Protein AF-A0A011QY00-F1 (afdb_monomer)

Sequence (320 aa):
MIDPLADVAQASLNLGGNLWGQYLELRRDPAGLLDYASVARAVAEDIGRLALMPDDTPTRFKGKAGTVKRVAWSEPLPLAEIKAVGRALACSVNDLLLASVAGAMRSYLVNQGDAVEGVEIRAMVPVNLRQPGDREELGNRFGLVALELPLASDNPLARLHATRARMAALKSSYQAMLTFALLGAAGMAPRFVEDQILKLLTSKTTAVMTNVPGSPQARFLAGCRIEQQLAWVPQAGDIGIGVSILSYHGSVQFGLISDRNMVDDPQLIADQFGREFEKLLWLALLETPDRLAPDRLADPLLVAHDVLTLSSMNRGHESA

pLDDT: mean 77.19, std 20.31, range [30.09, 97.94]

Nearest PDB structures (foldseek):
  6chj-assembly1_A  TM=7.598E-01  e=1.193E-12  Marinobacter nauticus VT8
  6chj-assembly1_B  TM=7.464E-01  e=7.675E-13  Marinobacter nauticus VT8
  7nxg-assembly1_A-2  TM=7.943E-01  e=2.190E-12  Acinetobacter baylyi ADP1
  7jtj-assembly1_A  TM=5.762E-01  e=1.606E-07  Yersinia pestis
  7jua-assembly1_A  TM=5.788E-01  e=1.519E-07  Yersinia pestis

Mean predicted aligned error: 12.21 Å

Secondary structure (DSSP, 8-state):
---HHHHHHHHHHHHHHHHHHHHHHTTT-HHHHHHHHHHHHHHHHHHHHHHHSPPPP--TT-S---S-EEEEEPPPEEHHHHHHHHHHTT--HHHHHHHHHHHHHHHHHHHTT---TT-EEEEEEEEE---TT-TT--S--EEEEEEEEE-S--SHHHHHHHHHHHHHHHHTSTHHHHHHHHHHHHTTS-HHHHHHHHHHHHHT-SEEEEEEE--SS--EETTEEP----------TT--EEEEEEEETTEEEEEEEEETTT-S-THHHHHHHHHHHHHHHHHHHHS-TTTS-HHHHT-HHHHHHHHHHHHHHHHTSS--

Foldseek 3Di:
DPPPVVVVVVVVVVVVVVVVVVVVVVVVDPVVVVVVVVLVVLLVVLLVVLLPDDAFDDDLLFDAFDPDKDKDKADWAFLVLLVVLCVLLVHDSVLLLLLLLLLLVLVVCVVVPHDQAVGWAWEWEKDAPDDVPCPPDDDDRIFIDIATQNSNDNQSLLSSLNSRVSVVVRVPDCRRVSRSSNVVVLVVDDPVVVVVSLVSVLRRHQEYEYEEEDDLDFDDDPNHTDPDDDDFDDDGGRNFWYWYWYDDNRTIMIMIMGGCSRPVDCNSSNHSSVVSSVSSSVCSVPDDSVCSPPVQSNDSVSVVVVVVVVVVVVVVVVPD

Structure (mmCIF, N/CA/C/O backbone):
data_AF-A0A011QY00-F1
#
_entry.id   AF-A0A011QY00-F1
#
loop_
_atom_site.group_PDB
_atom_site.id
_atom_site.type_symbol
_atom_site.label_atom_id
_atom_site.label_alt_id
_atom_site.label_comp_id
_atom_site.label_asym_id
_atom_site.label_entity_id
_atom_site.label_seq_id
_atom_site.pdbx_PDB_ins_code
_atom_site.Cartn_x
_atom_site.Cartn_y
_atom_site.Cartn_z
_atom_site.occupancy
_atom_site.B_iso_or_equiv
_atom_site.auth_seq_id
_atom_site.auth_comp_id
_atom_site.auth_asym_id
_atom_site.auth_atom_id
_atom_site.pdbx_PDB_model_num
ATOM 1 N N . MET A 1 1 ? -0.325 -46.418 13.338 1.00 39.38 1 MET A N 1
ATOM 2 C CA . MET A 1 1 ? -0.888 -45.235 12.650 1.00 39.38 1 MET A CA 1
ATOM 3 C C . MET A 1 1 ? -1.490 -44.304 13.705 1.00 39.38 1 MET A C 1
ATOM 5 O O . MET A 1 1 ? -2.697 -44.132 13.753 1.00 39.38 1 MET A O 1
ATOM 9 N N . ILE A 1 2 ? -0.652 -43.784 14.609 1.00 43.69 2 ILE A N 1
ATOM 10 C CA . ILE A 1 2 ? -1.010 -42.798 15.643 1.00 43.69 2 ILE A CA 1
ATOM 11 C C . ILE A 1 2 ? 0.275 -41.999 15.916 1.00 43.69 2 ILE A C 1
ATOM 13 O O . ILE A 1 2 ? 0.936 -42.276 16.897 1.00 43.69 2 ILE A O 1
ATOM 17 N N . ASP A 1 3 ? 0.694 -41.096 15.026 1.00 49.16 3 ASP A N 1
ATOM 18 C CA . ASP A 1 3 ? 1.958 -40.349 15.229 1.00 49.16 3 ASP A CA 1
ATOM 19 C C . ASP A 1 3 ? 1.989 -38.856 14.827 1.00 49.16 3 ASP A C 1
ATOM 21 O O . ASP A 1 3 ? 2.905 -38.177 15.264 1.00 49.16 3 ASP A O 1
ATOM 25 N N . PRO A 1 4 ? 1.001 -38.232 14.147 1.00 41.66 4 PRO A N 1
ATOM 26 C CA . PRO A 1 4 ? 1.038 -36.768 13.969 1.00 41.66 4 PRO A CA 1
ATOM 27 C C . PRO A 1 4 ? 0.633 -35.987 15.233 1.00 41.66 4 PRO A C 1
ATOM 29 O O . PRO A 1 4 ? 1.080 -34.869 15.465 1.00 41.66 4 PRO A O 1
ATOM 32 N N . LEU A 1 5 ? -0.251 -36.565 16.055 1.00 36.56 5 LEU A N 1
ATOM 33 C CA . LEU A 1 5 ? -0.782 -35.930 17.270 1.00 36.56 5 LEU A CA 1
ATOM 34 C C . LEU A 1 5 ? 0.201 -35.998 18.447 1.00 36.56 5 LEU A C 1
ATOM 36 O O . LEU A 1 5 ? 0.199 -35.101 19.290 1.00 36.56 5 LEU A O 1
ATOM 40 N N . ALA A 1 6 ? 1.049 -37.029 18.482 1.00 35.38 6 ALA A N 1
ATOM 41 C CA . ALA A 1 6 ? 2.103 -37.173 19.479 1.00 35.38 6 ALA A CA 1
ATOM 42 C C . ALA A 1 6 ? 3.193 -36.108 19.277 1.00 35.38 6 ALA A C 1
ATOM 44 O O . ALA A 1 6 ? 3.549 -35.426 20.236 1.00 35.38 6 ALA A O 1
ATOM 45 N N . ASP A 1 7 ? 3.605 -35.862 18.029 1.00 37.19 7 ASP A N 1
ATOM 46 C CA . ASP A 1 7 ? 4.595 -34.834 17.683 1.00 37.19 7 ASP A CA 1
ATOM 47 C C . ASP A 1 7 ? 4.111 -33.411 18.001 1.00 37.19 7 ASP A C 1
ATOM 49 O O . ASP A 1 7 ? 4.867 -32.589 18.520 1.00 37.19 7 ASP A O 1
ATOM 53 N N . VAL A 1 8 ? 2.828 -33.113 17.765 1.00 38.47 8 VAL A N 1
ATOM 54 C CA . VAL A 1 8 ? 2.236 -31.806 18.107 1.00 38.47 8 VAL A CA 1
ATOM 55 C C . VAL A 1 8 ? 2.123 -31.624 19.623 1.00 38.47 8 VAL A C 1
ATOM 57 O O . VAL A 1 8 ? 2.409 -30.539 20.137 1.00 38.47 8 VAL A O 1
ATOM 60 N N . ALA A 1 9 ? 1.762 -32.673 20.366 1.00 34.66 9 ALA A N 1
ATOM 61 C CA . ALA A 1 9 ? 1.729 -32.631 21.827 1.00 34.66 9 ALA A CA 1
ATOM 62 C C . ALA A 1 9 ? 3.138 -32.461 22.420 1.00 34.66 9 ALA A C 1
ATOM 64 O O . ALA A 1 9 ? 3.329 -31.682 23.354 1.00 34.66 9 ALA A O 1
ATOM 65 N N . GLN A 1 10 ? 4.138 -33.119 21.835 1.00 35.84 10 GLN A N 1
ATOM 66 C CA . GLN A 1 10 ? 5.531 -33.039 22.264 1.00 35.84 10 GLN A CA 1
ATOM 67 C C . GLN A 1 10 ? 6.157 -31.680 21.912 1.00 35.84 10 GLN A C 1
ATOM 69 O O . GLN A 1 10 ? 6.851 -31.094 22.740 1.00 35.84 10 GLN A O 1
ATOM 74 N N . ALA A 1 11 ? 5.823 -31.102 20.754 1.00 36.06 11 ALA A N 1
ATOM 75 C CA . ALA A 1 11 ? 6.192 -29.732 20.396 1.00 36.06 11 ALA A CA 1
ATOM 76 C C . ALA A 1 11 ? 5.551 -28.694 21.336 1.00 36.06 11 ALA A C 1
ATOM 78 O O . ALA A 1 11 ? 6.213 -27.742 21.745 1.00 36.06 11 ALA A O 1
ATOM 79 N N . SER A 1 12 ? 4.295 -28.911 21.737 1.00 30.09 12 SER A N 1
ATOM 80 C CA . SER A 1 12 ? 3.572 -28.044 22.680 1.00 30.09 12 SER A CA 1
ATOM 81 C C . SER A 1 12 ? 4.149 -28.123 24.100 1.00 30.09 12 SER A C 1
ATOM 83 O O . SER A 1 12 ? 4.275 -27.102 24.775 1.00 30.09 12 SER A O 1
ATOM 85 N N . LEU A 1 13 ? 4.562 -29.317 24.539 1.00 34.47 13 LEU A N 1
ATOM 86 C CA . LEU A 1 13 ? 5.243 -29.533 25.820 1.00 34.47 13 LEU A CA 1
ATOM 87 C C . LEU A 1 13 ? 6.663 -28.948 25.827 1.00 34.47 13 LEU A C 1
ATOM 89 O O . LEU A 1 13 ? 7.074 -28.380 26.834 1.00 34.47 13 LEU A O 1
ATOM 93 N N . ASN A 1 14 ? 7.382 -29.008 24.704 1.00 35.66 14 ASN A N 1
ATOM 94 C CA . ASN A 1 14 ? 8.707 -28.398 24.564 1.00 35.66 14 ASN A CA 1
ATOM 95 C C . ASN A 1 14 ? 8.637 -26.859 24.494 1.00 35.66 14 ASN A C 1
ATOM 97 O O . ASN A 1 14 ? 9.485 -26.184 25.073 1.00 35.66 14 ASN A O 1
ATOM 101 N N . LEU A 1 15 ? 7.601 -26.292 23.863 1.00 33.06 15 LEU A N 1
ATOM 102 C CA . LEU A 1 15 ? 7.307 -24.851 23.895 1.00 33.06 15 LEU A CA 1
ATOM 103 C C . LEU A 1 15 ? 6.931 -24.382 25.309 1.00 33.06 15 LEU A C 1
ATOM 105 O O . LEU A 1 15 ? 7.489 -23.401 25.795 1.00 33.06 15 LEU A O 1
ATOM 109 N N . GLY A 1 16 ? 6.047 -25.111 26.000 1.00 32.47 16 GLY A N 1
ATOM 110 C CA . GLY A 1 16 ? 5.674 -24.819 27.388 1.00 32.47 16 GLY A CA 1
ATOM 111 C C . GLY A 1 16 ? 6.838 -24.977 28.375 1.00 32.47 16 GLY A C 1
ATOM 112 O O . GLY A 1 16 ? 6.988 -24.165 29.285 1.00 32.47 16 GLY A O 1
ATOM 113 N N . GLY A 1 17 ? 7.702 -25.975 28.162 1.00 34.38 17 GLY A N 1
ATOM 114 C CA . GLY A 1 17 ? 8.904 -26.226 28.960 1.00 34.38 17 GLY A CA 1
ATOM 115 C C . GLY A 1 17 ? 9.989 -25.162 28.781 1.00 34.38 17 GLY A C 1
ATOM 116 O O . GLY A 1 17 ? 10.573 -24.729 29.771 1.00 34.38 17 GLY A O 1
ATOM 117 N N . ASN A 1 18 ? 10.205 -24.672 27.554 1.00 44.97 18 ASN A N 1
ATOM 118 C CA . ASN A 1 18 ? 11.143 -23.574 27.285 1.00 44.97 18 ASN A CA 1
ATOM 119 C C . ASN A 1 18 ? 10.653 -22.231 27.845 1.00 44.97 18 ASN A C 1
ATOM 121 O O . ASN A 1 18 ? 11.455 -21.466 28.374 1.00 44.97 18 ASN A O 1
ATOM 125 N N . LEU A 1 19 ? 9.344 -21.966 27.807 1.00 38.00 19 LEU A N 1
ATOM 126 C CA . LEU A 1 19 ? 8.755 -20.767 28.417 1.00 38.00 19 LEU A CA 1
ATOM 127 C C . LEU A 1 19 ? 8.833 -20.804 29.954 1.00 38.00 19 LEU A C 1
ATOM 129 O O . LEU A 1 19 ? 9.115 -19.788 30.589 1.00 38.00 19 LEU A O 1
ATOM 133 N N . TRP A 1 20 ? 8.649 -21.979 30.566 1.00 38.97 20 TRP A N 1
ATOM 134 C CA . TRP A 1 20 ? 8.813 -22.163 32.014 1.00 38.97 20 TRP A CA 1
ATOM 135 C C . TRP A 1 20 ? 10.289 -22.111 32.450 1.00 38.97 20 TRP A C 1
ATOM 137 O O . TRP A 1 20 ? 10.603 -21.593 33.522 1.00 38.97 20 TRP A O 1
ATOM 147 N N . GLY A 1 21 ? 11.202 -22.598 31.602 1.00 42.03 21 GLY A N 1
ATOM 148 C CA . GLY A 1 21 ? 12.652 -22.479 31.773 1.00 42.03 21 GLY A CA 1
ATOM 149 C C . GLY A 1 21 ? 13.125 -21.026 31.749 1.00 42.03 21 GLY A C 1
ATOM 150 O O . GLY A 1 21 ? 13.807 -20.604 32.679 1.00 42.03 21 GLY A O 1
ATOM 151 N N . GLN A 1 22 ? 12.654 -20.232 30.781 1.00 46.25 22 GLN A N 1
ATOM 152 C CA . GLN A 1 22 ? 12.920 -18.789 30.706 1.00 46.25 22 GLN A CA 1
ATOM 153 C C . GLN A 1 22 ? 12.343 -18.024 31.911 1.00 46.25 22 GLN A C 1
ATOM 155 O O . GLN A 1 22 ? 12.986 -17.116 32.434 1.00 46.25 22 GLN A O 1
ATOM 160 N N . TYR A 1 23 ? 11.172 -18.428 32.421 1.00 42.44 23 TYR A N 1
ATOM 161 C CA . TYR A 1 23 ? 10.577 -17.867 33.643 1.00 42.44 23 TYR A CA 1
ATOM 162 C C . TYR A 1 23 ? 11.371 -18.206 34.924 1.00 42.44 23 TYR A C 1
ATOM 164 O O . TYR A 1 23 ? 11.452 -17.392 35.846 1.00 42.44 23 TYR A O 1
ATOM 172 N N . LEU A 1 24 ? 11.982 -19.394 35.001 1.00 47.31 24 LEU A N 1
ATOM 173 C CA . LEU A 1 24 ? 12.817 -19.811 36.136 1.00 47.31 24 LEU A CA 1
ATOM 174 C C . LEU A 1 24 ? 14.246 -19.246 36.073 1.00 47.31 24 LEU A C 1
ATOM 176 O O . LEU A 1 24 ? 14.814 -18.939 37.125 1.00 47.31 24 LEU A O 1
ATOM 180 N N . GLU A 1 25 ? 14.809 -19.061 34.877 1.00 44.81 25 GLU A N 1
ATOM 181 C CA . GLU A 1 25 ? 16.074 -18.342 34.654 1.00 44.81 25 GLU A CA 1
ATOM 182 C C . GLU A 1 25 ? 15.953 -16.855 35.018 1.00 44.81 25 GLU A C 1
ATOM 184 O O . GLU A 1 25 ? 16.851 -16.315 35.665 1.00 44.81 25 GLU A O 1
ATOM 189 N N . LEU A 1 26 ? 14.788 -16.238 34.768 1.00 46.28 26 LEU A N 1
ATOM 190 C CA . LEU A 1 26 ? 14.430 -14.884 35.225 1.00 46.28 26 LEU A CA 1
ATOM 191 C C . LEU A 1 26 ? 14.604 -14.674 36.738 1.00 46.28 26 LEU A C 1
ATOM 193 O O . LEU A 1 26 ? 14.815 -13.557 37.203 1.00 46.28 26 LEU A O 1
ATOM 197 N N . ARG A 1 27 ? 14.476 -15.744 37.529 1.00 46.59 27 ARG A N 1
ATOM 198 C CA . ARG A 1 27 ? 14.561 -15.692 38.994 1.00 46.59 27 ARG A CA 1
ATOM 199 C C . ARG A 1 27 ? 15.991 -15.836 39.520 1.00 46.59 27 ARG A C 1
ATOM 201 O O . ARG A 1 27 ? 16.202 -15.672 40.721 1.00 46.59 27 ARG A O 1
ATOM 208 N N . ARG A 1 28 ? 16.950 -16.188 38.657 1.00 52.25 28 ARG A N 1
ATOM 209 C CA . ARG A 1 28 ? 18.342 -16.496 39.024 1.00 52.25 28 ARG A CA 1
ATOM 210 C C . ARG A 1 28 ? 19.357 -15.452 38.560 1.00 52.25 28 ARG A C 1
ATOM 212 O O . ARG A 1 28 ? 20.470 -15.485 39.078 1.00 52.25 28 ARG A O 1
ATOM 219 N N . ASP A 1 29 ? 18.982 -14.523 37.678 1.00 51.12 29 ASP A N 1
ATOM 220 C CA . ASP A 1 29 ? 19.884 -13.480 37.177 1.00 51.12 29 ASP A CA 1
ATOM 221 C C . ASP A 1 29 ? 19.380 -12.043 37.468 1.00 51.12 29 ASP A C 1
ATOM 223 O O . ASP A 1 29 ? 18.483 -11.537 36.789 1.00 51.12 29 ASP A O 1
ATOM 227 N N . PRO A 1 30 ? 19.952 -11.348 38.470 1.00 48.53 30 PRO A N 1
ATOM 228 C CA . PRO A 1 30 ? 19.637 -9.952 38.760 1.00 48.53 30 PRO A CA 1
ATOM 229 C C . PRO A 1 30 ? 20.107 -8.961 37.680 1.00 48.53 30 PRO A C 1
ATOM 231 O O . PRO A 1 30 ? 19.605 -7.837 37.662 1.00 48.53 30 PRO A O 1
ATOM 234 N N . ALA A 1 31 ? 21.027 -9.338 36.780 1.00 51.75 31 ALA A N 1
ATOM 235 C CA . ALA A 1 31 ? 21.439 -8.479 35.665 1.00 51.75 31 ALA A CA 1
ATOM 236 C C . ALA A 1 31 ? 20.345 -8.393 34.586 1.00 51.75 31 ALA A C 1
ATOM 238 O O . ALA A 1 31 ? 20.084 -7.310 34.063 1.00 51.75 31 ALA A O 1
ATOM 239 N N . GLY A 1 32 ? 19.609 -9.487 34.353 1.00 48.50 32 GLY A N 1
ATOM 240 C CA . GLY A 1 32 ? 18.460 -9.507 33.444 1.00 48.50 32 GLY A CA 1
ATOM 241 C C . GLY A 1 32 ? 17.314 -8.586 33.881 1.00 48.50 32 GLY A C 1
ATOM 242 O O . GLY A 1 32 ? 16.629 -8.015 33.041 1.00 48.50 32 GLY A O 1
ATOM 243 N N . LEU A 1 33 ? 17.121 -8.360 35.186 1.00 45.22 33 LEU A N 1
ATOM 244 C CA . LEU A 1 33 ? 16.071 -7.477 35.728 1.00 45.22 33 LEU A CA 1
ATOM 245 C C . LEU A 1 33 ? 16.213 -6.005 35.293 1.00 45.22 33 LEU A C 1
ATOM 247 O O . LEU A 1 33 ? 15.199 -5.329 35.103 1.00 45.22 33 LEU A O 1
ATOM 251 N N . LEU A 1 34 ? 17.441 -5.508 35.115 1.00 50.25 34 LEU A N 1
ATOM 252 C CA . LEU A 1 34 ? 17.698 -4.152 34.609 1.00 50.25 34 LEU A CA 1
ATOM 253 C C . LEU A 1 34 ? 17.424 -4.048 33.100 1.00 50.25 34 LEU A C 1
ATOM 255 O O . LEU A 1 34 ? 16.863 -3.046 32.645 1.00 50.25 34 LEU A O 1
ATOM 259 N N . ASP A 1 35 ? 17.718 -5.109 32.348 1.00 53.34 35 ASP A N 1
ATOM 260 C CA . ASP A 1 35 ? 17.343 -5.223 30.936 1.00 53.34 35 ASP A CA 1
ATOM 261 C C . ASP A 1 35 ? 15.817 -5.316 30.773 1.00 53.34 35 ASP A C 1
ATOM 263 O O . ASP A 1 35 ? 15.244 -4.635 29.926 1.00 53.34 35 ASP A O 1
ATOM 267 N N . TYR A 1 36 ? 15.112 -6.027 31.658 1.00 54.12 36 TYR A N 1
ATOM 268 C CA . TYR A 1 36 ? 13.645 -6.050 31.661 1.00 54.12 36 TYR A CA 1
ATOM 269 C C . TYR A 1 36 ? 13.029 -4.690 31.981 1.00 54.12 36 TYR A C 1
ATOM 271 O O . TYR A 1 36 ? 12.047 -4.305 31.349 1.00 54.12 36 TYR A O 1
ATOM 279 N N . ALA A 1 37 ? 13.583 -3.944 32.939 1.00 59.03 37 ALA A N 1
ATOM 280 C CA . ALA A 1 37 ? 13.080 -2.617 33.282 1.00 59.03 37 ALA A CA 1
ATOM 281 C C . ALA A 1 37 ? 13.249 -1.619 32.123 1.00 59.03 37 ALA A C 1
ATOM 283 O O . ALA A 1 37 ? 12.349 -0.815 31.865 1.00 59.03 37 ALA A O 1
ATOM 284 N N . SER A 1 38 ? 14.371 -1.684 31.401 1.00 56.56 38 SER A N 1
ATOM 285 C CA . SER A 1 38 ? 14.610 -0.828 30.234 1.00 56.56 38 SER A CA 1
ATOM 286 C C . SER A 1 38 ? 13.717 -1.207 29.045 1.00 56.56 38 SER A C 1
ATOM 288 O O . SER A 1 38 ? 13.118 -0.319 28.435 1.00 56.56 38 SER A O 1
ATOM 290 N N . VAL A 1 39 ? 13.522 -2.505 28.784 1.00 54.62 39 VAL A N 1
ATOM 291 C CA . VAL A 1 39 ? 12.592 -3.009 27.758 1.00 54.62 39 VAL A CA 1
ATOM 292 C C . VAL A 1 39 ? 11.144 -2.650 28.096 1.00 54.62 39 VAL A C 1
ATOM 294 O O . VAL A 1 39 ? 10.426 -2.133 27.244 1.00 54.62 39 VAL A O 1
ATOM 297 N N . ALA A 1 40 ? 10.709 -2.855 29.342 1.00 58.22 40 ALA A N 1
ATOM 298 C CA . ALA A 1 40 ? 9.357 -2.516 29.784 1.00 58.22 40 ALA A CA 1
ATOM 299 C C . ALA A 1 40 ? 9.080 -1.011 29.680 1.00 58.22 40 ALA A C 1
ATOM 301 O O . ALA A 1 40 ? 7.987 -0.609 29.282 1.00 58.22 40 ALA A O 1
ATOM 302 N N . ARG A 1 41 ? 10.075 -0.172 29.992 1.00 65.38 41 ARG A N 1
ATOM 303 C CA . ARG A 1 41 ? 9.981 1.278 29.810 1.00 65.38 41 ARG A CA 1
ATOM 304 C C . ARG A 1 41 ? 9.864 1.658 28.336 1.00 65.38 41 ARG A C 1
ATOM 306 O O . ARG A 1 41 ? 9.000 2.465 28.014 1.00 65.38 41 ARG A O 1
ATOM 313 N N . ALA A 1 42 ? 10.684 1.078 27.459 1.00 59.62 42 ALA A N 1
ATOM 314 C CA . ALA A 1 42 ? 10.609 1.332 26.020 1.00 59.62 42 ALA A CA 1
ATOM 315 C C . ALA A 1 42 ? 9.228 0.947 25.456 1.00 59.62 42 ALA A C 1
ATOM 317 O O . ALA A 1 42 ? 8.566 1.770 24.832 1.00 59.62 42 ALA A O 1
ATOM 318 N N . VAL A 1 43 ? 8.733 -0.247 25.799 1.00 60.66 43 VAL A N 1
ATOM 319 C CA . VAL A 1 43 ? 7.383 -0.724 25.448 1.00 60.66 43 VAL A CA 1
ATOM 320 C C . VAL A 1 43 ? 6.296 0.232 25.957 1.00 60.66 43 VAL A C 1
ATOM 322 O O . VAL A 1 43 ? 5.374 0.572 25.219 1.00 60.66 43 VAL A O 1
ATOM 325 N N . ALA A 1 44 ? 6.388 0.701 27.204 1.00 65.81 44 ALA A N 1
ATOM 326 C CA . ALA A 1 44 ? 5.414 1.636 27.767 1.00 65.81 44 ALA A CA 1
ATOM 327 C C . ALA A 1 44 ? 5.454 3.017 27.086 1.00 65.81 44 ALA A C 1
ATOM 329 O O . ALA A 1 44 ? 4.400 3.597 26.817 1.00 65.81 44 ALA A O 1
ATOM 330 N N . GLU A 1 45 ? 6.647 3.535 26.779 1.00 68.06 45 GLU A N 1
ATOM 331 C CA . GLU A 1 45 ? 6.820 4.779 26.021 1.00 68.06 45 GLU A CA 1
ATOM 332 C C . GLU A 1 45 ? 6.225 4.654 24.609 1.00 68.06 45 GLU A C 1
ATOM 334 O O . GLU A 1 45 ? 5.568 5.583 24.136 1.00 68.06 45 GLU A O 1
ATOM 339 N N . ASP A 1 46 ? 6.364 3.495 23.966 1.00 65.75 46 ASP A N 1
ATOM 340 C CA . ASP A 1 46 ? 5.823 3.240 22.630 1.00 65.75 46 ASP A CA 1
ATOM 341 C C . ASP A 1 46 ? 4.302 3.105 22.614 1.00 65.75 46 ASP A C 1
ATOM 343 O O . ASP A 1 46 ? 3.640 3.710 21.766 1.00 65.75 46 ASP A O 1
ATOM 347 N N . ILE A 1 47 ? 3.730 2.383 23.583 1.00 67.31 47 ILE A N 1
ATOM 348 C CA . ILE A 1 47 ? 2.275 2.346 23.788 1.00 67.31 47 ILE A CA 1
ATOM 349 C C . ILE A 1 47 ? 1.757 3.766 24.042 1.00 67.31 47 ILE A C 1
ATOM 351 O O . ILE A 1 47 ? 0.738 4.153 23.473 1.00 67.31 47 ILE A O 1
ATOM 355 N N . GLY A 1 48 ? 2.472 4.568 24.839 1.00 71.69 48 GLY A N 1
ATOM 356 C CA . GLY A 1 48 ? 2.131 5.966 25.097 1.00 71.69 48 GLY A CA 1
ATOM 357 C C . GLY A 1 48 ? 2.141 6.826 23.831 1.00 71.69 48 GLY A C 1
ATOM 358 O O . GLY A 1 48 ? 1.182 7.554 23.573 1.00 71.69 48 GLY A O 1
ATOM 359 N N . ARG A 1 49 ? 3.180 6.710 22.995 1.00 72.06 49 ARG A N 1
ATOM 360 C CA . ARG A 1 49 ? 3.263 7.416 21.704 1.00 72.06 49 ARG A CA 1
ATOM 361 C C . ARG A 1 49 ? 2.140 7.010 20.759 1.00 72.06 49 ARG A C 1
ATOM 363 O O . ARG A 1 49 ? 1.537 7.878 20.136 1.00 72.06 49 ARG A O 1
ATOM 370 N N . LEU A 1 50 ? 1.839 5.717 20.674 1.00 70.75 50 LEU A N 1
ATOM 371 C CA . LEU A 1 50 ? 0.747 5.203 19.851 1.00 70.75 50 LEU A CA 1
ATOM 372 C C . LEU A 1 50 ? -0.623 5.670 20.366 1.00 70.75 50 LEU A C 1
ATOM 374 O O . LEU A 1 50 ? -1.489 6.028 19.573 1.00 70.75 50 LEU A O 1
ATOM 378 N N . ALA A 1 51 ? -0.816 5.714 21.686 1.00 74.94 51 ALA A N 1
ATOM 379 C CA . ALA A 1 51 ? -2.049 6.193 22.304 1.00 74.94 51 ALA A CA 1
ATOM 380 C C . ALA A 1 51 ? -2.305 7.678 22.031 1.00 74.94 51 ALA A C 1
ATOM 382 O O . ALA A 1 51 ? -3.441 8.063 21.756 1.00 74.94 51 ALA A O 1
ATOM 383 N N . LEU A 1 52 ? -1.245 8.488 22.065 1.00 81.44 52 LEU A N 1
ATOM 384 C CA . LEU A 1 52 ? -1.292 9.921 21.776 1.00 81.44 52 LEU A CA 1
ATOM 385 C C . LEU A 1 52 ? -1.312 10.238 20.274 1.00 81.44 52 LEU A C 1
ATOM 387 O O . LEU A 1 52 ? -1.565 11.382 19.899 1.00 81.44 52 LEU A O 1
ATOM 391 N N . MET A 1 53 ? -1.053 9.252 19.411 1.00 79.19 53 MET A N 1
ATOM 392 C CA . MET A 1 53 ? -1.122 9.429 17.965 1.00 79.19 53 MET A CA 1
ATOM 393 C C . MET A 1 53 ? -2.568 9.736 17.552 1.00 79.19 53 MET A C 1
ATOM 395 O O . MET A 1 53 ? -3.480 9.012 17.967 1.00 79.19 53 MET A O 1
ATOM 399 N N . PRO A 1 54 ? -2.817 10.766 16.725 1.00 80.44 54 PRO A N 1
ATOM 400 C CA . PRO A 1 54 ? -4.151 11.003 16.198 1.00 80.44 54 PRO A CA 1
ATOM 401 C C . PRO A 1 54 ? -4.598 9.826 15.323 1.00 80.44 54 PRO A C 1
ATOM 403 O O . PRO A 1 54 ? -3.791 9.185 14.634 1.00 80.44 54 PRO A O 1
ATOM 406 N N . ASP A 1 55 ? -5.896 9.543 15.361 1.00 83.81 55 ASP A N 1
ATOM 407 C CA . ASP A 1 55 ? -6.511 8.616 14.415 1.00 83.81 55 ASP A CA 1
ATOM 408 C C . ASP A 1 55 ? -6.345 9.162 12.992 1.00 83.81 55 ASP A C 1
ATOM 410 O O . ASP A 1 55 ? -6.279 10.375 12.780 1.00 83.81 55 ASP A O 1
ATOM 414 N N . ASP A 1 56 ? -6.247 8.261 12.018 1.00 88.06 56 ASP A N 1
ATOM 415 C CA . ASP A 1 56 ? -6.265 8.647 10.611 1.00 88.06 56 ASP A CA 1
ATOM 416 C C . ASP A 1 56 ? -7.669 9.109 10.183 1.00 88.06 56 ASP A C 1
ATOM 418 O O . ASP A 1 56 ? -8.659 8.905 10.901 1.00 88.06 56 ASP A O 1
ATOM 422 N N . THR A 1 57 ? -7.759 9.789 9.038 1.00 90.19 57 THR A N 1
ATOM 423 C CA . THR A 1 57 ? -9.004 10.429 8.609 1.00 90.19 57 THR A CA 1
ATOM 424 C C . THR A 1 57 ? -10.121 9.388 8.463 1.00 90.19 57 THR A C 1
ATOM 426 O O . THR A 1 57 ? -9.940 8.397 7.747 1.00 90.19 57 THR A O 1
ATOM 429 N N . PRO A 1 58 ? -11.299 9.595 9.083 1.00 90.81 58 PRO A N 1
ATOM 430 C CA . PRO A 1 58 ? -12.449 8.732 8.855 1.00 90.81 58 PRO A CA 1
ATOM 431 C C . PRO A 1 58 ? -12.856 8.775 7.379 1.00 90.81 58 PRO A C 1
ATOM 433 O O . PRO A 1 58 ? -13.269 9.810 6.863 1.00 90.81 58 PRO A O 1
ATOM 436 N N . THR A 1 59 ? -12.737 7.638 6.701 1.00 93.69 59 THR A N 1
ATOM 437 C CA . THR A 1 59 ? -13.183 7.439 5.317 1.00 93.69 59 THR A CA 1
ATOM 438 C C . THR A 1 59 ? -14.060 6.197 5.252 1.00 93.69 59 THR A C 1
ATOM 440 O O . THR A 1 59 ? -14.098 5.412 6.202 1.00 93.69 59 THR A O 1
ATOM 443 N N . ARG A 1 60 ? -14.705 5.946 4.108 1.00 95.06 60 ARG A N 1
ATOM 444 C CA . ARG A 1 60 ? -15.448 4.694 3.877 1.00 95.06 60 ARG A CA 1
ATOM 445 C C . ARG A 1 60 ? -14.616 3.421 4.051 1.00 95.06 60 ARG A C 1
ATOM 447 O O . ARG A 1 60 ? -15.176 2.343 4.185 1.00 95.06 60 ARG A O 1
ATOM 454 N N . PHE A 1 61 ? -13.287 3.524 4.028 1.00 95.38 61 PHE A N 1
ATOM 455 C CA . PHE A 1 61 ? -12.398 2.387 4.245 1.00 95.38 61 PHE A CA 1
ATOM 456 C C . PHE A 1 61 ? -12.323 1.945 5.715 1.00 95.38 61 PHE A C 1
ATOM 458 O O . PHE A 1 61 ? -11.747 0.894 5.997 1.00 95.38 61 PHE A O 1
ATOM 465 N N . LYS A 1 62 ? -12.894 2.727 6.641 1.00 92.19 62 LYS A N 1
ATOM 466 C CA . LYS A 1 62 ? -12.836 2.501 8.084 1.00 92.19 62 LYS A CA 1
ATOM 467 C C . LYS A 1 62 ? -14.241 2.345 8.666 1.00 92.19 62 LYS A C 1
ATOM 469 O O . LYS A 1 62 ? -15.128 3.159 8.429 1.00 92.19 62 LYS A O 1
ATOM 474 N N . GLY A 1 63 ? -14.433 1.311 9.475 1.00 90.56 63 GLY A N 1
ATOM 475 C CA . GLY A 1 63 ? -15.713 0.989 10.100 1.00 90.56 63 GLY A CA 1
ATOM 476 C C . GLY A 1 63 ? -15.643 -0.354 10.819 1.00 90.56 63 GLY A C 1
ATOM 477 O O . GLY A 1 63 ? -14.565 -0.919 10.956 1.00 90.56 63 GLY A O 1
ATOM 478 N N . LYS A 1 64 ? -16.789 -0.892 11.249 1.00 92.69 64 LYS A N 1
ATOM 479 C CA . LYS A 1 64 ? -16.841 -2.232 11.856 1.00 92.69 64 LYS A CA 1
ATOM 480 C C . LYS A 1 64 ? -16.740 -3.326 10.796 1.00 92.69 64 LYS A C 1
ATOM 482 O O . LYS A 1 64 ? -17.607 -3.408 9.918 1.00 92.69 64 LYS A O 1
ATOM 487 N N . ALA A 1 65 ? -15.722 -4.173 10.903 1.00 92.44 65 ALA A N 1
ATOM 488 C CA . ALA A 1 65 ? -15.537 -5.287 9.983 1.00 92.44 65 ALA A CA 1
ATOM 489 C C . ALA A 1 65 ? -16.694 -6.296 10.094 1.00 92.44 65 ALA A C 1
ATOM 491 O O . ALA A 1 65 ? -17.189 -6.603 11.182 1.00 92.44 65 ALA A O 1
ATOM 492 N N . GLY A 1 66 ? -17.144 -6.795 8.945 1.00 93.62 66 GLY A N 1
ATOM 493 C CA . GLY A 1 66 ? -18.125 -7.862 8.836 1.00 93.62 66 GLY A CA 1
ATOM 494 C C . GLY A 1 66 ? -17.481 -9.242 8.694 1.00 93.62 66 GLY A C 1
ATOM 495 O O . GLY A 1 66 ? -16.283 -9.448 8.883 1.00 93.62 66 GLY A O 1
ATOM 496 N N . THR A 1 67 ? -18.307 -10.223 8.331 1.00 93.44 67 THR A N 1
ATOM 497 C CA . THR A 1 67 ? -17.878 -11.612 8.093 1.00 93.44 67 THR A CA 1
ATOM 498 C C . THR A 1 67 ? -17.616 -11.920 6.619 1.00 93.44 67 THR A C 1
ATOM 500 O O . THR A 1 67 ? -17.051 -12.965 6.301 1.00 93.44 67 THR A O 1
ATOM 503 N N . VAL A 1 68 ? -18.019 -11.029 5.707 1.00 96.12 68 VAL A N 1
ATOM 504 C CA . VAL A 1 68 ? -17.885 -11.223 4.260 1.00 96.12 68 VAL A CA 1
ATOM 505 C C . VAL A 1 68 ? -16.719 -10.393 3.741 1.00 96.12 68 VAL A C 1
ATOM 507 O O . VAL A 1 68 ? -16.736 -9.165 3.818 1.00 96.12 68 VAL A O 1
ATOM 510 N N . LYS A 1 69 ? -15.722 -11.076 3.176 1.00 95.88 69 LYS A N 1
ATOM 511 C CA . LYS A 1 69 ? -14.573 -10.455 2.514 1.00 95.88 69 LYS A CA 1
ATOM 512 C C . LYS A 1 69 ? -14.717 -10.535 0.996 1.00 95.88 69 LYS A C 1
ATOM 514 O O . LYS A 1 69 ? -15.276 -11.494 0.460 1.00 95.88 69 LYS A O 1
ATOM 519 N N . ARG A 1 70 ? -14.203 -9.523 0.310 1.00 97.38 70 ARG A N 1
ATOM 520 C CA . ARG A 1 70 ? -14.107 -9.428 -1.147 1.00 97.38 70 ARG A CA 1
ATOM 521 C C . ARG A 1 70 ? -12.643 -9.368 -1.535 1.00 97.38 70 ARG A C 1
ATOM 523 O O . ARG A 1 70 ? -11.852 -8.733 -0.843 1.00 97.38 70 ARG A O 1
ATOM 530 N N . VAL A 1 71 ? -12.291 -10.028 -2.629 1.00 97.69 71 VAL A N 1
ATOM 531 C CA . VAL A 1 71 ? -10.925 -10.042 -3.150 1.00 97.69 71 VAL A CA 1
ATOM 532 C C . VAL A 1 71 ? -10.917 -9.614 -4.608 1.00 97.69 71 VAL A C 1
ATOM 534 O O . VAL A 1 71 ? -11.849 -9.931 -5.342 1.00 97.69 71 VAL A O 1
ATOM 537 N N . ALA A 1 72 ? -9.872 -8.902 -5.003 1.00 97.81 72 ALA A N 1
ATOM 538 C CA . ALA A 1 72 ? -9.604 -8.495 -6.375 1.00 97.81 72 ALA A CA 1
ATOM 539 C C . ALA A 1 72 ? -8.095 -8.452 -6.613 1.00 97.81 72 ALA A C 1
ATOM 541 O O . ALA A 1 72 ? -7.307 -8.386 -5.664 1.00 97.81 72 ALA A O 1
ATOM 542 N N . TRP A 1 73 ? -7.687 -8.483 -7.874 1.00 97.69 73 TRP A N 1
ATOM 543 C CA . TRP A 1 73 ? -6.289 -8.344 -8.259 1.00 97.69 73 TRP A CA 1
ATOM 544 C C . TRP A 1 73 ? -6.165 -7.673 -9.623 1.00 97.69 73 TRP A C 1
ATOM 546 O O . TRP A 1 73 ? -7.102 -7.673 -10.420 1.00 97.69 73 TRP A O 1
ATOM 556 N N . SER A 1 74 ? -5.012 -7.053 -9.861 1.00 96.75 74 SER A N 1
ATOM 557 C CA . SER A 1 74 ? -4.696 -6.416 -11.135 1.00 96.75 74 SER A CA 1
ATOM 558 C C . SER A 1 74 ? -4.177 -7.436 -12.146 1.00 96.75 74 SER A C 1
ATOM 560 O O . SER A 1 74 ? -3.670 -8.505 -11.786 1.00 96.75 74 SER A O 1
ATOM 562 N N . GLU A 1 75 ? -4.168 -7.050 -13.417 1.00 95.81 75 GLU A N 1
ATOM 563 C CA . GLU A 1 75 ? -3.289 -7.689 -14.394 1.00 95.81 75 GLU A CA 1
ATOM 564 C C . GLU A 1 75 ? -1.808 -7.543 -13.975 1.00 95.81 75 GLU A C 1
ATOM 566 O O . GLU A 1 75 ? -1.447 -6.599 -13.254 1.00 95.81 75 GLU A O 1
ATOM 571 N N . PRO A 1 76 ? -0.938 -8.495 -14.357 1.00 95.56 76 PRO A N 1
ATOM 572 C CA . PRO A 1 76 ? 0.477 -8.450 -14.024 1.00 95.56 76 PRO A CA 1
ATOM 573 C C . PRO A 1 76 ? 1.191 -7.325 -14.785 1.00 95.56 76 PRO A C 1
ATOM 575 O O . PRO A 1 76 ? 1.138 -7.249 -16.009 1.00 95.56 76 PRO A O 1
ATOM 578 N N . LEU A 1 77 ? 1.922 -6.485 -14.054 1.00 96.75 77 LEU A N 1
ATOM 579 C CA . LEU A 1 77 ? 2.751 -5.417 -14.611 1.00 96.75 77 LEU A CA 1
ATOM 580 C C . LEU A 1 77 ? 4.201 -5.890 -14.803 1.00 96.75 77 LEU A C 1
ATOM 582 O O . LEU A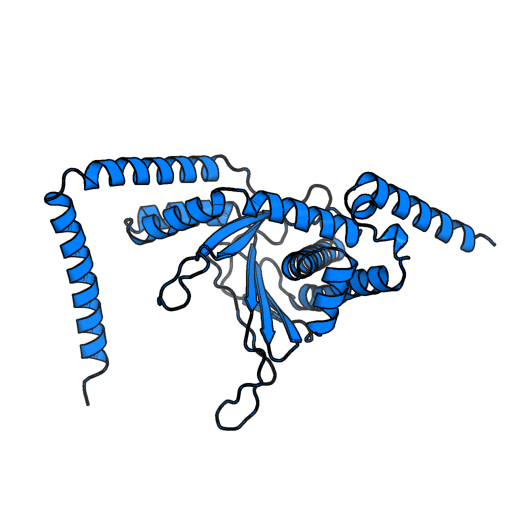 1 77 ? 4.748 -6.539 -13.902 1.00 96.75 77 LEU A O 1
ATOM 586 N N . PRO A 1 78 ? 4.887 -5.541 -15.905 1.00 96.69 78 PRO A N 1
ATOM 587 C CA . PRO A 1 78 ? 6.279 -5.934 -16.107 1.00 96.69 78 PRO A CA 1
ATOM 588 C C . PRO A 1 78 ? 7.217 -5.310 -15.058 1.00 96.69 78 PRO A C 1
ATOM 590 O O . PRO A 1 78 ? 7.393 -4.093 -14.978 1.00 96.69 78 PRO A O 1
ATOM 593 N N . LEU A 1 79 ? 7.917 -6.142 -14.276 1.00 96.00 79 LEU A N 1
ATOM 594 C CA . LEU A 1 79 ? 8.868 -5.665 -13.257 1.00 96.00 79 LEU A CA 1
ATOM 595 C C . LEU A 1 79 ? 10.018 -4.858 -13.879 1.00 96.00 79 LEU A C 1
ATOM 597 O O . LEU A 1 79 ? 10.581 -3.970 -13.235 1.00 96.00 79 LEU A O 1
ATOM 601 N N . ALA A 1 80 ? 10.395 -5.180 -15.119 1.00 96.25 80 ALA A N 1
ATOM 602 C CA . ALA A 1 80 ? 11.425 -4.457 -15.854 1.00 96.25 80 ALA A CA 1
ATOM 603 C C . ALA A 1 80 ? 11.026 -2.995 -16.110 1.00 96.25 80 ALA A C 1
ATOM 605 O O . ALA A 1 80 ? 11.851 -2.105 -15.899 1.00 96.25 80 ALA A O 1
ATOM 606 N N . GLU A 1 81 ? 9.769 -2.747 -16.484 1.00 96.69 81 GLU A N 1
ATOM 607 C CA . GLU A 1 81 ? 9.232 -1.401 -16.704 1.00 96.69 81 GLU A CA 1
ATOM 608 C C . GLU A 1 81 ? 9.164 -0.624 -15.395 1.00 96.69 81 GLU A C 1
ATOM 610 O O . GLU A 1 81 ? 9.694 0.480 -15.313 1.00 96.69 81 GLU A O 1
ATOM 615 N N . ILE A 1 82 ? 8.644 -1.237 -14.326 1.00 96.88 82 ILE A N 1
ATOM 616 C CA . ILE A 1 82 ? 8.594 -0.606 -12.998 1.00 96.88 82 ILE A CA 1
ATOM 617 C C . ILE A 1 82 ? 9.999 -0.186 -12.537 1.00 96.88 82 ILE A C 1
ATOM 619 O O . ILE A 1 82 ? 10.200 0.923 -12.043 1.00 96.88 82 ILE A O 1
ATOM 623 N N . LYS A 1 83 ? 11.011 -1.043 -12.735 1.00 95.44 83 LYS A N 1
ATOM 624 C CA . LYS A 1 83 ? 12.413 -0.710 -12.429 1.00 95.44 83 LYS A CA 1
ATOM 625 C C . LYS A 1 83 ? 12.974 0.389 -13.334 1.00 95.44 83 LYS A C 1
ATOM 627 O O . LYS A 1 83 ? 13.809 1.171 -12.883 1.00 95.44 83 LYS A O 1
ATOM 632 N N . ALA A 1 84 ? 12.591 0.426 -14.608 1.00 94.75 84 ALA A N 1
ATOM 633 C CA . ALA A 1 84 ? 13.022 1.465 -15.538 1.00 94.75 84 ALA A CA 1
ATOM 634 C C . ALA A 1 84 ? 12.446 2.831 -15.145 1.00 94.75 84 ALA A C 1
ATOM 636 O O . ALA A 1 84 ? 13.221 3.767 -14.963 1.00 94.75 84 ALA A O 1
ATOM 637 N N . VAL A 1 85 ? 11.137 2.905 -14.896 1.00 94.50 85 VAL A N 1
ATOM 638 C CA . VAL A 1 85 ? 10.454 4.112 -14.405 1.00 94.50 85 VAL A CA 1
ATOM 639 C C . VAL A 1 85 ? 11.041 4.556 -13.067 1.00 94.50 85 VAL A C 1
ATOM 641 O O . VAL A 1 85 ? 11.332 5.733 -12.888 1.00 94.50 85 VAL A O 1
ATOM 644 N N . GLY A 1 86 ? 11.314 3.621 -12.151 1.00 91.94 86 GLY A N 1
ATOM 645 C CA . GLY A 1 86 ? 11.921 3.948 -10.857 1.00 91.94 86 GLY A CA 1
ATOM 646 C C . GLY A 1 86 ? 13.279 4.628 -11.001 1.00 91.94 86 GLY A C 1
ATOM 647 O O . GLY A 1 86 ? 13.556 5.620 -10.333 1.00 91.94 86 GLY A O 1
ATOM 648 N N . ARG A 1 87 ? 14.109 4.145 -11.933 1.00 91.19 87 ARG A N 1
ATOM 649 C CA . ARG A 1 87 ? 15.393 4.783 -12.256 1.00 91.19 87 ARG A CA 1
ATOM 650 C C . ARG A 1 87 ? 15.207 6.154 -12.901 1.00 91.19 87 ARG A C 1
ATOM 652 O O . ARG A 1 87 ? 15.894 7.081 -12.492 1.00 91.19 87 ARG A O 1
ATOM 659 N N . ALA A 1 88 ? 14.287 6.279 -13.858 1.00 89.69 88 ALA A N 1
ATOM 660 C CA . ALA A 1 88 ? 14.011 7.540 -14.546 1.00 89.69 88 ALA A CA 1
ATOM 661 C C . ALA A 1 88 ? 13.498 8.631 -13.590 1.00 89.69 88 ALA A C 1
ATOM 663 O O . ALA A 1 88 ? 13.905 9.780 -13.697 1.00 89.69 88 ALA A O 1
ATOM 664 N N . LEU A 1 89 ? 12.664 8.258 -12.615 1.00 88.50 89 LEU A N 1
ATOM 665 C CA . LEU A 1 89 ? 12.072 9.164 -11.623 1.00 88.50 89 LEU A CA 1
ATOM 666 C C . LEU A 1 89 ? 12.846 9.202 -10.289 1.00 88.50 89 LEU A C 1
ATOM 668 O O . LEU A 1 89 ? 12.335 9.697 -9.285 1.00 88.50 89 LEU A O 1
ATOM 672 N N . ALA A 1 90 ? 14.054 8.630 -10.244 1.00 88.38 90 ALA A N 1
ATOM 673 C CA . ALA A 1 90 ? 14.917 8.571 -9.060 1.00 88.38 90 ALA A CA 1
ATOM 674 C C . ALA A 1 90 ? 14.213 8.090 -7.765 1.00 88.38 90 ALA A C 1
ATOM 676 O O . ALA A 1 90 ? 14.419 8.639 -6.678 1.00 88.38 90 ALA A O 1
ATOM 677 N N . CYS A 1 91 ? 13.382 7.051 -7.859 1.00 89.56 91 CYS A N 1
ATOM 678 C CA . CYS A 1 91 ? 12.613 6.481 -6.749 1.00 89.56 91 CYS A CA 1
ATOM 679 C C . CYS A 1 91 ? 12.743 4.950 -6.682 1.00 89.56 91 CYS A C 1
ATOM 681 O O . CYS A 1 91 ? 13.159 4.286 -7.635 1.00 89.56 91 CYS A O 1
ATOM 683 N N . SER A 1 92 ? 12.422 4.358 -5.526 1.00 91.69 92 SER A N 1
ATOM 684 C CA . SER A 1 92 ? 12.451 2.901 -5.396 1.00 91.69 92 SER A CA 1
ATOM 685 C C . SER A 1 92 ? 11.196 2.259 -5.993 1.00 91.69 92 SER A C 1
ATOM 687 O O . SER A 1 92 ? 10.135 2.874 -6.072 1.00 91.69 92 SER A O 1
ATOM 689 N N . VAL A 1 93 ? 11.295 0.972 -6.344 1.00 92.94 93 VAL A N 1
ATOM 690 C CA . VAL A 1 93 ? 10.141 0.162 -6.778 1.00 92.94 93 VAL A CA 1
ATOM 691 C C . VAL A 1 93 ? 9.010 0.220 -5.746 1.00 92.94 93 VAL A C 1
ATOM 693 O O . VAL A 1 93 ? 7.850 0.343 -6.110 1.00 92.94 93 VAL A O 1
ATOM 696 N N . ASN A 1 94 ? 9.340 0.186 -4.453 1.00 92.00 94 ASN A N 1
ATOM 697 C CA . ASN A 1 94 ? 8.344 0.268 -3.391 1.00 92.00 94 ASN A CA 1
ATOM 698 C C . ASN A 1 94 ? 7.618 1.623 -3.364 1.00 92.00 94 ASN A C 1
ATOM 700 O O . ASN A 1 94 ? 6.408 1.647 -3.166 1.00 92.00 94 ASN A O 1
ATOM 704 N N . ASP A 1 95 ? 8.331 2.731 -3.595 1.00 93.06 95 ASP A N 1
ATOM 705 C CA . ASP A 1 95 ? 7.728 4.070 -3.613 1.00 93.06 95 ASP A CA 1
ATOM 706 C C . ASP A 1 95 ? 6.730 4.202 -4.773 1.00 93.06 95 ASP A C 1
ATOM 708 O O . ASP A 1 95 ? 5.612 4.664 -4.560 1.00 93.06 95 ASP A O 1
ATOM 712 N N . LEU A 1 96 ? 7.096 3.721 -5.970 1.00 95.50 96 LEU A N 1
ATOM 713 C CA . LEU A 1 96 ? 6.206 3.690 -7.140 1.00 95.50 96 LEU A CA 1
ATOM 714 C C . LEU A 1 96 ? 4.935 2.887 -6.884 1.00 95.50 96 LEU A C 1
ATOM 716 O O . LEU A 1 96 ? 3.830 3.351 -7.169 1.00 95.50 96 LEU A O 1
ATOM 720 N N . LEU A 1 97 ? 5.094 1.679 -6.347 1.00 96.06 97 LEU A N 1
ATOM 721 C CA . LEU A 1 97 ? 3.978 0.778 -6.101 1.00 96.06 97 LEU A CA 1
ATOM 722 C C . LEU A 1 97 ? 3.033 1.367 -5.047 1.00 96.06 97 LEU A C 1
ATOM 724 O O . LEU A 1 97 ? 1.833 1.445 -5.288 1.00 96.06 97 LEU A O 1
ATOM 728 N N . LEU A 1 98 ? 3.555 1.877 -3.928 1.00 95.19 98 LEU A N 1
ATOM 729 C CA . LEU A 1 98 ? 2.737 2.508 -2.885 1.00 95.19 98 LEU A CA 1
ATOM 730 C C . LEU A 1 98 ? 2.080 3.814 -3.355 1.00 95.19 98 LEU A C 1
ATOM 732 O O . LEU A 1 98 ? 0.938 4.089 -2.993 1.00 95.19 98 LEU A O 1
ATOM 736 N N . ALA A 1 99 ? 2.754 4.609 -4.190 1.00 95.88 99 ALA A N 1
ATOM 737 C CA . ALA A 1 99 ? 2.158 5.795 -4.804 1.00 95.88 99 ALA A CA 1
ATOM 738 C C . ALA A 1 99 ? 1.027 5.437 -5.782 1.00 95.88 99 ALA A C 1
ATOM 740 O O . ALA A 1 99 ? 0.038 6.168 -5.869 1.00 95.88 99 ALA A O 1
ATOM 741 N N . SER A 1 100 ? 1.148 4.307 -6.484 1.00 97.50 100 SER A N 1
ATOM 742 C CA . SER A 1 100 ? 0.101 3.780 -7.367 1.00 97.50 100 SER A CA 1
ATOM 743 C C . SER A 1 100 ? -1.097 3.274 -6.559 1.00 97.50 100 SER A C 1
ATOM 745 O O . SER A 1 100 ? -2.235 3.596 -6.890 1.00 97.50 100 SER A O 1
ATOM 747 N N . VAL A 1 101 ? -0.859 2.588 -5.431 1.00 97.31 101 VAL A N 1
ATOM 748 C CA . VAL A 1 101 ? -1.920 2.197 -4.483 1.00 97.31 101 VAL A CA 1
ATOM 749 C C . VAL A 1 101 ? -2.648 3.420 -3.926 1.00 97.31 101 VAL A C 1
ATOM 751 O O . VAL A 1 101 ? -3.876 3.458 -3.949 1.00 97.31 101 VAL A O 1
ATOM 754 N N . ALA A 1 102 ? -1.916 4.443 -3.474 1.00 96.69 102 ALA A N 1
ATOM 755 C CA . ALA A 1 102 ? -2.518 5.679 -2.974 1.00 96.69 102 ALA A CA 1
ATOM 756 C C . ALA A 1 102 ? -3.407 6.346 -4.038 1.00 96.69 102 ALA A C 1
ATOM 758 O O . ALA A 1 102 ? -4.503 6.809 -3.727 1.00 96.69 102 ALA A O 1
ATOM 759 N N . GLY A 1 103 ? -2.977 6.343 -5.303 1.00 97.19 103 GLY A N 1
ATOM 760 C CA . GLY A 1 103 ? -3.782 6.850 -6.413 1.00 97.19 103 GLY A CA 1
ATOM 761 C C . GLY A 1 103 ? -5.028 6.027 -6.707 1.00 97.19 103 GLY A C 1
ATOM 762 O O . GLY A 1 103 ? -6.094 6.597 -6.923 1.00 97.19 103 GLY A O 1
ATOM 763 N N . ALA A 1 104 ? -4.917 4.702 -6.657 1.00 97.50 104 ALA A N 1
ATOM 764 C CA . ALA A 1 104 ? -6.044 3.805 -6.869 1.00 97.50 104 ALA A CA 1
ATOM 765 C C . ALA A 1 104 ? -7.112 3.982 -5.783 1.00 97.50 104 ALA A C 1
ATOM 767 O O . ALA A 1 104 ? -8.294 4.148 -6.082 1.00 97.50 104 ALA A O 1
ATOM 768 N N . MET A 1 105 ? -6.684 4.047 -4.519 1.00 97.12 105 MET A N 1
ATOM 769 C CA . MET A 1 105 ? -7.572 4.324 -3.390 1.00 97.12 105 MET A CA 1
ATOM 770 C C . MET A 1 105 ? -8.207 5.713 -3.494 1.00 97.12 105 MET A C 1
ATOM 772 O O . MET A 1 105 ? -9.412 5.844 -3.289 1.00 97.12 105 MET A O 1
ATOM 776 N N . ARG A 1 106 ? -7.430 6.740 -3.870 1.00 96.56 106 ARG A N 1
ATOM 777 C CA . ARG A 1 106 ? -7.950 8.090 -4.124 1.00 96.56 106 ARG A CA 1
ATOM 778 C C . ARG A 1 106 ? -9.032 8.073 -5.198 1.00 96.56 106 ARG A C 1
ATOM 780 O O . ARG A 1 106 ? -10.102 8.631 -4.984 1.00 96.56 106 ARG A O 1
ATOM 787 N N . SER A 1 107 ? -8.762 7.454 -6.345 1.00 96.25 107 SER A N 1
ATOM 788 C CA . SER A 1 107 ? -9.723 7.393 -7.448 1.00 96.25 107 SER A CA 1
ATOM 789 C C . SER A 1 107 ? -11.022 6.722 -7.021 1.00 96.25 107 SER A C 1
ATOM 791 O O . SER A 1 107 ? -12.089 7.173 -7.419 1.00 96.25 107 SER A O 1
ATOM 793 N N . TYR A 1 108 ? -10.946 5.674 -6.200 1.00 97.00 108 TYR A N 1
ATOM 794 C CA . TYR A 1 108 ? -12.136 5.023 -5.667 1.00 97.00 108 TYR A CA 1
ATOM 795 C C . TYR A 1 108 ? -12.937 5.951 -4.749 1.00 97.00 108 TYR A C 1
ATOM 797 O O . TYR A 1 108 ? -14.145 6.065 -4.926 1.00 97.00 108 TYR A O 1
ATOM 805 N N . LEU A 1 109 ? -12.285 6.664 -3.822 1.00 96.38 109 LEU A N 1
ATOM 806 C CA . LEU A 1 109 ? -12.967 7.661 -2.986 1.00 96.38 109 LEU A CA 1
ATOM 807 C C . LEU A 1 109 ? -13.681 8.714 -3.843 1.00 96.38 109 LEU A C 1
ATOM 809 O O . LEU A 1 109 ? -14.881 8.921 -3.679 1.00 96.38 109 LEU A O 1
ATOM 813 N N . VAL A 1 110 ? -12.971 9.306 -4.809 1.00 96.19 110 VAL A N 1
ATOM 814 C CA . VAL A 1 110 ? -13.522 10.335 -5.706 1.00 96.19 110 VAL A CA 1
ATOM 815 C C . VAL A 1 110 ? -14.705 9.802 -6.514 1.00 96.19 110 VAL A C 1
ATOM 817 O O . VAL A 1 110 ? -15.761 10.430 -6.534 1.00 96.19 110 VAL A O 1
ATOM 820 N N . ASN A 1 111 ? -14.565 8.630 -7.142 1.00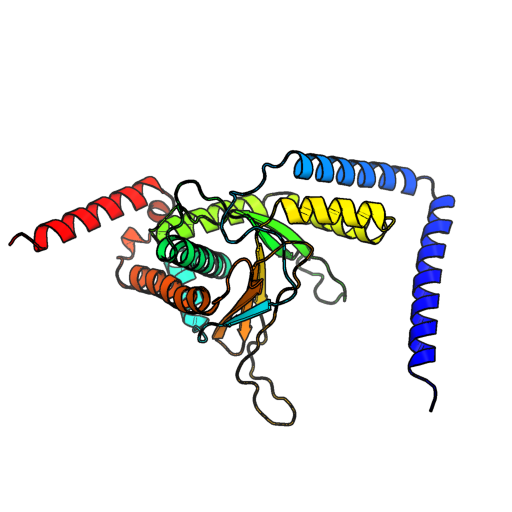 95.88 111 ASN A N 1
ATOM 821 C CA . ASN A 1 111 ? -15.621 8.033 -7.971 1.00 95.88 111 ASN A CA 1
ATOM 822 C C . ASN A 1 111 ? -16.887 7.727 -7.173 1.00 95.88 111 ASN A C 1
ATOM 824 O O . ASN A 1 111 ? -17.990 7.750 -7.712 1.00 95.88 111 ASN A O 1
ATOM 828 N N . GLN A 1 112 ? -16.728 7.462 -5.882 1.00 96.00 112 GLN A N 1
ATOM 829 C CA . GLN A 1 112 ? -17.837 7.191 -4.996 1.00 96.00 112 GLN A CA 1
ATOM 830 C C . GLN A 1 112 ? -18.376 8.442 -4.272 1.00 96.00 112 GLN A C 1
ATOM 832 O O . GLN A 1 112 ? -19.249 8.307 -3.407 1.00 96.00 112 GLN A O 1
ATOM 837 N N . GLY A 1 113 ? -17.867 9.635 -4.596 1.00 95.81 113 GLY A N 1
ATOM 838 C CA . GLY A 1 113 ? -18.332 10.918 -4.065 1.00 95.81 113 GLY A CA 1
ATOM 839 C C . GLY A 1 113 ? -17.727 11.344 -2.723 1.00 95.81 113 GLY A C 1
ATOM 840 O O . GLY A 1 113 ? -18.247 12.272 -2.109 1.00 95.81 113 GLY A O 1
ATOM 841 N N . ASP A 1 114 ? -16.654 10.699 -2.256 1.00 95.38 114 ASP A N 1
ATOM 842 C CA . ASP A 1 114 ? -15.963 11.114 -1.031 1.00 95.38 114 ASP A CA 1
ATOM 843 C C . ASP A 1 114 ? -15.006 12.283 -1.271 1.00 95.38 114 ASP A C 1
ATOM 845 O O . ASP A 1 114 ? -14.348 12.391 -2.309 1.00 95.38 114 ASP A O 1
ATOM 849 N N . ALA A 1 115 ? -14.864 13.125 -0.245 1.00 92.50 115 ALA A N 1
ATOM 850 C CA . ALA A 1 115 ? -13.805 14.120 -0.192 1.00 92.50 115 ALA A CA 1
ATOM 851 C C . ALA A 1 115 ? -12.436 13.439 -0.044 1.00 92.50 115 ALA A C 1
ATOM 853 O O . ALA A 1 115 ? -12.292 12.459 0.684 1.00 92.50 115 ALA A O 1
ATOM 854 N N . VAL A 1 116 ? -11.423 13.990 -0.715 1.00 92.44 116 VAL A N 1
ATOM 855 C CA . VAL A 1 116 ? -10.023 13.527 -0.627 1.00 92.44 116 VAL A CA 1
ATOM 856 C C . VAL A 1 116 ? -9.058 14.615 -0.156 1.00 92.44 116 VAL A C 1
ATOM 858 O O . VAL A 1 116 ? -7.893 14.337 0.120 1.00 92.44 116 VAL A O 1
ATOM 861 N N . GLU A 1 117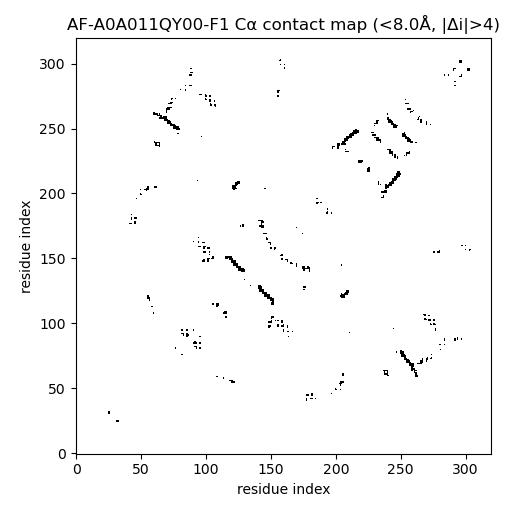 ? -9.526 15.858 -0.037 1.00 89.19 117 GLU A N 1
ATOM 862 C CA . GLU A 1 117 ? -8.724 16.967 0.475 1.00 89.19 117 GLU A CA 1
ATOM 863 C C . GLU A 1 117 ? -8.507 16.817 1.984 1.00 89.19 117 GLU A C 1
ATOM 865 O O . GLU A 1 117 ? -9.444 16.550 2.734 1.00 89.19 117 GLU A O 1
ATOM 870 N N . GLY A 1 118 ? -7.251 16.929 2.425 1.00 83.88 118 GLY A N 1
ATOM 871 C CA . GLY A 1 118 ? -6.873 16.708 3.825 1.00 83.88 118 GLY A CA 1
ATOM 872 C C . GLY A 1 118 ? -7.030 15.262 4.315 1.00 83.88 118 GLY A C 1
ATOM 873 O O . GLY A 1 118 ? -6.847 15.013 5.503 1.00 83.88 118 GLY A O 1
ATOM 874 N N . VAL A 1 119 ? -7.358 14.310 3.430 1.00 89.50 119 VAL A N 1
ATOM 875 C CA . VAL A 1 119 ? -7.488 12.897 3.796 1.00 89.50 119 VAL A CA 1
ATOM 876 C C . VAL A 1 119 ? -6.114 12.260 3.942 1.00 89.50 119 VAL A C 1
ATOM 878 O O . VAL A 1 119 ? -5.338 12.169 2.986 1.00 89.50 119 VAL A O 1
ATOM 881 N N . GLU A 1 120 ? -5.861 11.738 5.134 1.00 84.94 120 GLU A N 1
ATOM 882 C CA . GLU A 1 120 ? -4.694 10.934 5.457 1.00 84.94 120 GLU A CA 1
ATOM 883 C C . GLU A 1 120 ? -5.155 9.539 5.861 1.00 84.94 120 GLU A C 1
ATOM 885 O O . GLU A 1 120 ? -5.814 9.356 6.880 1.00 84.94 120 GLU A O 1
ATOM 890 N N . ILE A 1 121 ? -4.820 8.547 5.036 1.00 91.69 121 ILE A N 1
ATOM 891 C CA . ILE A 1 121 ? -5.073 7.134 5.328 1.00 91.69 121 ILE A CA 1
ATOM 892 C C . ILE A 1 121 ? -3.786 6.518 5.834 1.00 91.69 121 ILE A C 1
ATOM 894 O O . ILE A 1 121 ? -2.762 6.600 5.153 1.00 91.69 121 ILE A O 1
ATOM 898 N N . ARG A 1 122 ? -3.837 5.841 6.980 1.00 92.62 122 ARG A N 1
ATOM 899 C CA . ARG A 1 122 ? -2.669 5.156 7.525 1.00 92.62 122 ARG A CA 1
ATOM 900 C C . ARG A 1 122 ? -2.671 3.680 7.144 1.00 92.62 122 ARG A C 1
ATOM 902 O O . ARG A 1 122 ? -3.636 2.952 7.380 1.00 92.62 122 ARG A O 1
ATOM 909 N N . ALA A 1 123 ? -1.559 3.253 6.559 1.00 91.62 123 ALA A N 1
ATOM 910 C CA . ALA A 1 123 ? -1.270 1.890 6.163 1.00 91.62 123 ALA A CA 1
ATOM 911 C C . ALA A 1 123 ? -0.128 1.320 7.011 1.00 91.62 123 ALA A C 1
ATOM 913 O O . ALA A 1 123 ? 0.969 1.876 7.045 1.00 91.62 123 ALA A O 1
ATOM 914 N N . MET A 1 124 ? -0.358 0.185 7.663 1.00 88.69 124 MET A N 1
ATOM 915 C CA . MET A 1 124 ? 0.715 -0.581 8.291 1.00 88.69 124 MET A CA 1
ATOM 916 C C . MET A 1 124 ? 1.509 -1.331 7.225 1.00 88.69 124 MET A C 1
ATOM 918 O O . MET A 1 124 ? 0.948 -2.134 6.480 1.00 88.69 124 MET A O 1
ATOM 922 N N . VAL A 1 125 ? 2.816 -1.089 7.176 1.00 84.19 125 VAL A N 1
ATOM 923 C CA . VAL A 1 125 ? 3.735 -1.712 6.220 1.00 84.19 125 VAL A CA 1
ATOM 924 C C . VAL A 1 125 ? 4.820 -2.471 6.984 1.00 84.19 125 VAL A C 1
ATOM 926 O O . VAL A 1 125 ? 5.469 -1.880 7.851 1.00 84.19 125 VAL A O 1
ATOM 929 N N . PRO A 1 126 ? 5.059 -3.762 6.693 1.00 78.06 126 PRO A N 1
ATOM 930 C CA . PRO A 1 126 ? 6.159 -4.487 7.293 1.00 78.06 126 PRO A CA 1
ATOM 931 C C . PRO A 1 126 ? 7.486 -4.030 6.689 1.00 78.06 126 PRO A C 1
ATOM 933 O O . PRO A 1 126 ? 7.636 -3.918 5.471 1.00 78.06 126 PRO A O 1
ATOM 936 N N . VAL A 1 127 ? 8.478 -3.810 7.545 1.00 72.19 127 VAL A N 1
ATOM 937 C CA . VAL A 1 127 ? 9.851 -3.511 7.140 1.00 72.19 127 VAL A CA 1
ATOM 938 C C . VAL A 1 127 ? 10.797 -4.552 7.709 1.00 72.19 127 VAL A C 1
ATOM 940 O O . VAL A 1 127 ? 10.703 -4.955 8.867 1.00 72.19 127 VAL A O 1
ATOM 943 N N . ASN A 1 128 ? 11.716 -5.016 6.871 1.00 70.38 128 ASN A N 1
ATOM 944 C CA . ASN A 1 128 ? 12.704 -6.004 7.273 1.00 70.38 128 ASN A CA 1
ATOM 945 C C . ASN A 1 128 ? 13.732 -5.356 8.214 1.00 70.38 128 ASN A C 1
ATOM 947 O O . ASN A 1 128 ? 14.324 -4.338 7.859 1.00 70.38 128 ASN A O 1
ATOM 951 N N . LEU A 1 129 ? 13.939 -5.950 9.392 1.00 66.00 129 LEU A N 1
ATOM 952 C CA . LEU A 1 129 ? 14.906 -5.481 10.391 1.00 66.00 129 LEU A CA 1
ATOM 953 C C . LEU A 1 129 ? 16.222 -6.273 10.361 1.00 66.00 129 LEU A C 1
ATOM 955 O O . LEU A 1 129 ? 17.127 -5.979 11.138 1.00 66.00 129 LEU A O 1
ATOM 959 N N . ARG A 1 130 ? 16.341 -7.287 9.494 1.00 64.38 130 ARG A N 1
ATOM 960 C CA . ARG A 1 130 ? 17.556 -8.105 9.383 1.00 64.38 130 ARG A CA 1
ATOM 961 C C . ARG A 1 130 ? 18.735 -7.271 8.889 1.00 64.38 130 ARG A C 1
ATOM 963 O O . ARG A 1 130 ? 18.613 -6.539 7.904 1.00 64.38 130 ARG A O 1
ATOM 970 N N . GLN A 1 131 ? 19.888 -7.441 9.532 1.00 64.06 131 GLN A N 1
ATOM 971 C CA . GLN A 1 131 ? 21.124 -6.806 9.090 1.00 64.06 131 GLN A CA 1
ATOM 972 C C . GLN A 1 131 ? 21.746 -7.576 7.909 1.00 64.06 131 GLN A C 1
ATOM 974 O O . GLN A 1 131 ? 21.470 -8.767 7.717 1.00 64.06 131 GLN A O 1
ATOM 979 N N . PRO A 1 132 ? 22.584 -6.923 7.082 1.00 50.97 132 PRO A N 1
ATOM 980 C CA . PRO A 1 132 ? 23.354 -7.609 6.048 1.00 50.97 132 PRO A CA 1
ATOM 981 C C . PRO A 1 132 ? 24.301 -8.653 6.673 1.00 50.97 132 PRO A C 1
ATOM 983 O O . PRO A 1 132 ? 25.342 -8.300 7.209 1.00 50.97 132 PRO A O 1
ATOM 986 N N . GLY A 1 133 ? 23.930 -9.936 6.612 1.00 57.41 133 GLY A N 1
ATOM 987 C CA . GLY A 1 133 ? 24.695 -11.050 7.201 1.00 57.41 133 GLY A CA 1
ATOM 988 C C . GLY A 1 133 ? 23.806 -12.159 7.773 1.00 57.41 133 GLY A C 1
ATOM 989 O O . GLY A 1 133 ? 24.127 -13.333 7.631 1.00 57.41 133 GLY A O 1
ATOM 990 N N . ASP A 1 134 ? 22.614 -11.807 8.264 1.00 59.47 134 ASP A N 1
ATOM 991 C CA . ASP A 1 134 ? 21.671 -12.713 8.952 1.00 59.47 134 ASP A CA 1
ATOM 992 C C . ASP A 1 134 ? 20.845 -13.612 7.999 1.00 59.47 134 ASP A C 1
ATOM 994 O O . ASP A 1 134 ? 19.695 -13.962 8.279 1.00 59.47 134 ASP A O 1
ATOM 998 N N . ARG A 1 135 ? 21.346 -13.927 6.796 1.00 54.56 135 ARG A N 1
ATOM 999 C CA . ARG A 1 135 ? 20.522 -14.565 5.746 1.00 54.56 135 ARG A CA 1
ATOM 1000 C C . ARG A 1 135 ? 20.147 -16.021 6.042 1.00 54.56 135 ARG A C 1
ATOM 1002 O O . ARG A 1 135 ? 19.165 -16.485 5.467 1.00 54.56 135 ARG A O 1
ATOM 1009 N N . GLU A 1 136 ? 20.875 -16.706 6.922 1.00 52.69 136 GLU A N 1
ATOM 1010 C CA . GLU A 1 136 ? 20.736 -18.155 7.142 1.00 52.69 136 GLU A CA 1
ATOM 1011 C C . GLU A 1 136 ? 19.903 -18.544 8.377 1.00 52.69 136 GLU A C 1
ATOM 1013 O O . GLU A 1 136 ? 19.540 -19.709 8.520 1.00 52.69 136 GLU A O 1
ATOM 1018 N N . GLU A 1 137 ? 19.514 -17.594 9.236 1.00 56.62 137 GLU A N 1
ATOM 1019 C CA . GLU A 1 137 ? 18.670 -17.894 10.401 1.00 56.62 137 GLU A CA 1
ATOM 1020 C C . GLU A 1 137 ? 17.170 -17.904 10.043 1.00 56.62 137 GLU A C 1
ATOM 1022 O O . GLU A 1 137 ? 16.608 -16.949 9.484 1.00 56.62 137 GLU A O 1
ATOM 1027 N N . LEU A 1 138 ? 16.491 -19.000 10.399 1.00 51.91 138 LEU A N 1
ATOM 1028 C CA . LEU A 1 138 ? 15.030 -19.078 10.404 1.00 51.91 138 LEU A CA 1
ATOM 1029 C C . LEU A 1 138 ? 14.477 -18.196 11.539 1.00 51.91 138 LEU A C 1
ATOM 1031 O O . LEU A 1 138 ? 14.987 -18.219 12.654 1.00 51.91 138 LEU A O 1
ATOM 1035 N N . GLY A 1 139 ? 13.422 -17.422 11.265 1.00 55.94 139 GLY A N 1
ATOM 1036 C CA . GLY A 1 139 ? 12.768 -16.560 12.259 1.00 55.94 139 GLY A CA 1
ATOM 1037 C C . GLY A 1 139 ? 12.177 -15.273 11.674 1.00 55.94 139 GLY A C 1
ATOM 1038 O O . GLY A 1 139 ? 12.674 -14.727 10.686 1.00 55.94 139 GLY A O 1
ATOM 1039 N N . ASN A 1 140 ? 11.110 -14.757 12.286 1.00 62.16 140 ASN A N 1
ATOM 1040 C CA . ASN A 1 140 ? 10.465 -13.510 11.867 1.00 62.16 140 ASN A CA 1
ATOM 1041 C C . ASN A 1 140 ? 11.165 -12.309 12.521 1.00 62.16 140 ASN A C 1
ATOM 1043 O O . ASN A 1 140 ? 11.024 -12.087 13.718 1.00 62.16 140 ASN A O 1
ATOM 1047 N N . ARG A 1 141 ? 11.919 -11.531 11.733 1.00 63.47 141 ARG A N 1
ATOM 1048 C CA . ARG A 1 141 ? 12.573 -10.279 12.166 1.00 63.47 141 ARG A CA 1
ATOM 1049 C C . ARG A 1 141 ? 12.124 -9.113 11.283 1.00 63.47 141 ARG A C 1
ATOM 1051 O O . ARG A 1 141 ? 12.866 -8.654 10.414 1.00 63.47 141 ARG A O 1
ATOM 1058 N N . PHE A 1 142 ? 10.882 -8.676 11.462 1.00 65.81 142 PHE A N 1
ATOM 1059 C CA . PHE A 1 142 ? 10.314 -7.528 10.754 1.00 65.81 142 PHE A CA 1
ATOM 1060 C C . PHE A 1 142 ? 9.575 -6.615 11.733 1.00 65.81 142 PHE A C 1
ATOM 1062 O O . PHE A 1 142 ? 8.914 -7.094 12.645 1.00 65.81 142 PHE A O 1
ATOM 1069 N N . GLY A 1 143 ? 9.685 -5.308 11.532 1.00 68.69 143 GLY A N 1
ATOM 1070 C CA . GLY A 1 143 ? 8.891 -4.306 12.237 1.00 68.69 143 GLY A CA 1
ATOM 1071 C C . GLY A 1 143 ? 7.685 -3.893 11.408 1.00 68.69 143 GLY A C 1
ATOM 1072 O O . GLY A 1 143 ? 7.635 -4.172 10.212 1.00 68.69 143 GLY A O 1
ATOM 1073 N N . LEU A 1 144 ? 6.733 -3.192 12.017 1.00 74.44 144 LEU A N 1
ATOM 1074 C CA . LEU A 1 144 ? 5.691 -2.477 11.282 1.00 74.44 144 LEU A CA 1
ATOM 1075 C C . LEU A 1 144 ? 5.980 -0.979 11.354 1.00 74.44 144 LEU A C 1
ATOM 1077 O O . LEU A 1 144 ? 6.397 -0.469 12.392 1.00 74.44 144 LEU A O 1
ATOM 1081 N N . VAL A 1 145 ? 5.757 -0.280 10.248 1.00 79.44 145 VAL A N 1
ATOM 1082 C CA . VAL A 1 145 ? 5.740 1.184 10.200 1.00 79.44 145 VAL A CA 1
ATOM 1083 C C . VAL A 1 145 ? 4.374 1.648 9.735 1.00 79.44 145 VAL A C 1
ATOM 1085 O O . VAL A 1 145 ? 3.718 0.971 8.942 1.00 79.44 145 VAL A O 1
ATOM 1088 N N . ALA A 1 146 ? 3.943 2.799 10.233 1.00 85.06 146 ALA A N 1
ATOM 1089 C CA . ALA A 1 146 ? 2.645 3.354 9.903 1.00 85.06 146 ALA A CA 1
ATOM 1090 C C . ALA A 1 146 ? 2.828 4.456 8.852 1.00 85.06 146 ALA A C 1
ATOM 1092 O O . ALA A 1 146 ? 3.234 5.574 9.160 1.00 85.06 146 ALA A O 1
ATOM 1093 N N . LEU A 1 147 ? 2.587 4.108 7.590 1.00 89.50 147 LEU A N 1
ATOM 1094 C CA . LEU A 1 147 ? 2.720 5.006 6.452 1.00 89.50 147 LEU A CA 1
ATOM 1095 C C . LEU A 1 147 ? 1.411 5.742 6.197 1.00 89.50 147 LEU A C 1
ATOM 1097 O O . LEU A 1 147 ? 0.393 5.123 5.910 1.00 89.50 147 LEU A O 1
ATOM 1101 N N . GLU A 1 148 ? 1.453 7.067 6.213 1.00 92.00 148 GLU A N 1
ATOM 1102 C CA . GLU A 1 148 ? 0.341 7.887 5.738 1.00 92.00 148 GLU A CA 1
ATOM 1103 C C . GLU A 1 148 ? 0.386 7.988 4.215 1.00 92.00 148 GLU A C 1
ATOM 1105 O O . GLU A 1 148 ? 1.338 8.507 3.625 1.00 92.00 148 GLU A O 1
ATOM 1110 N N . LEU A 1 149 ? -0.656 7.506 3.553 1.00 93.38 149 LEU A N 1
ATOM 1111 C CA . LEU A 1 149 ? -0.767 7.534 2.105 1.00 93.38 149 LEU A CA 1
ATOM 1112 C C . LEU A 1 149 ? -1.204 8.931 1.633 1.00 93.38 149 LEU A C 1
ATOM 1114 O O . LEU A 1 149 ? -2.169 9.484 2.166 1.00 93.38 149 LEU A O 1
ATOM 1118 N N . PRO A 1 150 ? -0.526 9.520 0.634 1.00 91.56 150 PRO A N 1
ATOM 1119 C CA . PRO A 1 150 ? -0.856 10.851 0.132 1.00 91.56 150 PRO A CA 1
ATOM 1120 C C . PRO A 1 150 ? -2.043 10.808 -0.845 1.00 91.56 150 PRO A C 1
ATOM 1122 O O . PRO A 1 150 ? -1.860 10.797 -2.060 1.00 91.56 150 PRO A O 1
ATOM 1125 N N . LEU A 1 151 ? -3.274 10.787 -0.325 1.00 92.69 151 LEU A N 1
ATOM 1126 C CA . LEU A 1 151 ? -4.489 10.733 -1.154 1.00 92.69 151 LEU A CA 1
ATOM 1127 C C . LEU A 1 151 ? -4.966 12.102 -1.656 1.00 92.69 151 LEU A C 1
ATOM 1129 O O . LEU A 1 151 ? -5.730 12.158 -2.614 1.00 92.69 151 LEU A O 1
ATOM 1133 N N . ALA A 1 152 ? -4.503 13.206 -1.070 1.00 86.69 152 ALA A N 1
ATOM 1134 C CA . ALA A 1 152 ? -4.941 14.541 -1.483 1.00 86.69 152 ALA A CA 1
ATOM 1135 C C . ALA A 1 152 ? -4.479 14.917 -2.905 1.00 86.69 152 ALA A C 1
ATOM 1137 O O . ALA A 1 152 ? -5.178 15.631 -3.623 1.00 86.69 152 ALA A O 1
ATOM 1138 N N . SER A 1 153 ? -3.316 14.422 -3.341 1.00 87.38 153 SER A N 1
ATOM 1139 C CA . SER A 1 153 ? -2.735 14.809 -4.628 1.00 87.38 153 SER A CA 1
ATOM 1140 C C . SER A 1 153 ? -3.310 13.998 -5.794 1.00 87.38 153 SER A C 1
ATOM 1142 O O . SER A 1 153 ? -3.158 12.774 -5.859 1.00 87.38 153 SER A O 1
ATOM 1144 N N . ASP A 1 154 ? -3.946 14.695 -6.740 1.00 89.31 154 ASP A N 1
ATOM 1145 C CA . ASP A 1 154 ? -4.353 14.123 -8.032 1.00 89.31 154 ASP A CA 1
ATOM 1146 C C . ASP A 1 154 ? -3.151 13.868 -8.952 1.00 89.31 154 ASP A C 1
ATOM 1148 O O . ASP A 1 154 ? -3.140 12.925 -9.743 1.00 89.31 154 ASP A O 1
ATOM 1152 N N . ASN A 1 155 ? -2.107 14.689 -8.813 1.00 89.81 155 ASN A N 1
ATOM 1153 C CA . ASN A 1 155 ? -0.915 14.586 -9.632 1.00 89.81 155 ASN A CA 1
ATOM 1154 C C . ASN A 1 155 ? -0.071 13.362 -9.213 1.00 89.81 155 ASN A C 1
ATOM 1156 O O . ASN A 1 155 ? 0.379 13.285 -8.064 1.00 89.81 155 ASN A O 1
ATOM 1160 N N . PRO A 1 156 ? 0.210 12.423 -10.135 1.00 92.38 156 PRO A N 1
ATOM 1161 C CA . PRO A 1 156 ? 0.912 11.185 -9.810 1.00 92.38 156 PRO A CA 1
ATOM 1162 C C . PRO A 1 156 ? 2.376 11.405 -9.389 1.00 92.38 156 PRO A C 1
ATOM 1164 O O . PRO A 1 156 ? 2.850 10.688 -8.507 1.00 92.38 156 PRO A O 1
ATOM 1167 N N . LEU A 1 157 ? 3.082 12.401 -9.941 1.00 91.69 157 LEU A N 1
ATOM 1168 C CA . LEU A 1 157 ? 4.456 12.731 -9.540 1.00 91.69 157 LEU A CA 1
ATOM 1169 C C . LEU A 1 157 ? 4.487 13.345 -8.144 1.00 91.69 157 LEU A C 1
ATOM 1171 O O . LEU A 1 157 ? 5.223 12.869 -7.284 1.00 91.69 157 LEU A O 1
ATOM 1175 N N . ALA A 1 158 ? 3.648 14.348 -7.878 1.00 89.81 158 ALA A N 1
ATOM 1176 C CA . ALA A 1 158 ? 3.569 14.953 -6.548 1.00 89.81 158 ALA A CA 1
ATOM 1177 C C . ALA A 1 158 ? 3.220 13.902 -5.477 1.00 89.81 158 ALA A C 1
ATOM 1179 O O . ALA A 1 158 ? 3.820 13.874 -4.399 1.00 89.81 158 ALA A O 1
ATOM 1180 N N . ARG A 1 159 ? 2.318 12.969 -5.806 1.00 94.19 159 ARG A N 1
ATOM 1181 C CA . ARG A 1 159 ? 1.985 11.826 -4.953 1.00 94.19 159 ARG A CA 1
ATOM 1182 C C . ARG A 1 159 ? 3.175 10.891 -4.724 1.00 94.19 159 ARG A C 1
ATOM 1184 O O . ARG A 1 159 ? 3.435 10.517 -3.583 1.00 94.19 159 ARG A O 1
ATOM 1191 N N . LEU A 1 160 ? 3.921 10.544 -5.773 1.00 94.19 160 LEU A N 1
ATOM 1192 C CA . LEU A 1 160 ? 5.141 9.736 -5.679 1.00 94.19 160 LEU A CA 1
ATOM 1193 C C . LEU A 1 160 ? 6.199 10.388 -4.781 1.00 94.19 160 LEU A C 1
ATOM 1195 O O . LEU A 1 160 ? 6.774 9.718 -3.921 1.00 94.19 160 LEU A O 1
ATOM 1199 N N . HIS A 1 161 ? 6.421 11.693 -4.935 1.00 90.50 161 HIS A N 1
ATOM 1200 C CA . HIS A 1 161 ? 7.356 12.451 -4.107 1.00 90.50 161 HIS A CA 1
ATOM 1201 C C . HIS A 1 161 ? 6.943 12.466 -2.638 1.00 90.50 161 HIS A C 1
ATOM 1203 O O . HIS A 1 161 ? 7.770 12.177 -1.770 1.00 90.50 161 HIS A O 1
ATOM 1209 N N . ALA A 1 162 ? 5.663 12.714 -2.358 1.00 91.75 162 ALA A N 1
ATOM 1210 C CA . ALA A 1 162 ? 5.130 12.648 -1.004 1.00 91.75 162 ALA A CA 1
ATOM 1211 C C . ALA A 1 162 ? 5.299 11.245 -0.396 1.00 91.75 162 ALA A C 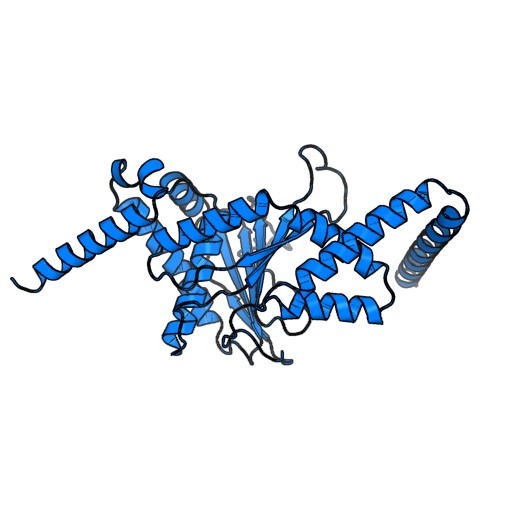1
ATOM 1213 O O . ALA A 1 162 ? 5.786 11.120 0.728 1.00 91.75 162 ALA A O 1
ATOM 1214 N N . THR A 1 163 ? 4.983 10.181 -1.146 1.00 92.81 163 THR A N 1
ATOM 1215 C CA . THR A 1 163 ? 5.179 8.794 -0.693 1.00 92.81 163 THR A CA 1
ATOM 1216 C C . THR A 1 163 ? 6.647 8.518 -0.377 1.00 92.81 163 THR A C 1
ATOM 1218 O O . THR A 1 163 ? 6.951 8.007 0.700 1.00 92.81 163 THR A O 1
ATOM 1221 N N . ARG A 1 164 ? 7.573 8.898 -1.266 1.00 90.62 164 ARG A N 1
ATOM 1222 C CA . ARG A 1 164 ? 9.019 8.723 -1.059 1.00 90.62 164 ARG A CA 1
ATOM 1223 C C . ARG A 1 164 ? 9.510 9.476 0.178 1.00 90.62 164 ARG A C 1
ATOM 1225 O O . ARG A 1 164 ? 10.257 8.907 0.972 1.00 90.62 164 ARG A O 1
ATOM 1232 N N . ALA A 1 165 ? 9.100 10.732 0.353 1.00 89.75 165 ALA A N 1
ATOM 1233 C CA . ALA A 1 165 ? 9.484 11.550 1.502 1.00 89.75 165 ALA A CA 1
ATOM 1234 C C . ALA A 1 165 ? 8.992 10.931 2.822 1.00 89.75 165 ALA A C 1
ATOM 1236 O O . ALA A 1 165 ? 9.775 10.766 3.759 1.00 89.75 165 ALA A O 1
ATOM 1237 N N . ARG A 1 166 ? 7.724 10.497 2.866 1.00 89.94 166 ARG A N 1
ATOM 1238 C CA . ARG A 1 166 ? 7.135 9.813 4.028 1.00 89.94 166 ARG A CA 1
ATOM 1239 C C . ARG A 1 166 ? 7.841 8.483 4.314 1.00 89.94 166 ARG A C 1
ATOM 1241 O O . ARG A 1 166 ? 8.228 8.228 5.449 1.00 89.94 166 ARG A O 1
ATOM 1248 N N . MET A 1 167 ? 8.126 7.677 3.290 1.00 86.38 167 MET A N 1
ATOM 1249 C CA . MET A 1 167 ? 8.889 6.430 3.438 1.00 86.38 167 MET A CA 1
ATOM 1250 C C . MET A 1 167 ? 10.320 6.655 3.942 1.00 86.38 167 MET A C 1
ATOM 1252 O O . MET A 1 167 ? 10.818 5.866 4.748 1.00 86.38 167 MET A O 1
ATOM 1256 N N . ALA A 1 168 ? 10.998 7.708 3.483 1.00 85.00 168 ALA A N 1
ATOM 1257 C CA . ALA A 1 168 ? 12.340 8.049 3.946 1.00 85.00 168 ALA A CA 1
ATOM 1258 C C . ALA A 1 168 ? 12.339 8.428 5.434 1.00 85.00 168 ALA A C 1
ATOM 1260 O O . ALA A 1 168 ? 13.156 7.899 6.188 1.00 85.00 168 ALA A O 1
ATOM 1261 N N . ALA A 1 169 ? 11.372 9.247 5.865 1.00 83.12 169 ALA A N 1
ATOM 1262 C CA . ALA A 1 169 ? 11.197 9.612 7.269 1.00 83.12 169 ALA A CA 1
ATOM 1263 C C . ALA A 1 169 ? 10.953 8.379 8.161 1.00 83.12 169 ALA A C 1
ATOM 1265 O O . ALA A 1 169 ? 11.525 8.278 9.249 1.00 83.12 169 ALA A O 1
ATOM 1266 N N . LEU A 1 170 ? 10.179 7.399 7.674 1.00 77.19 170 LEU A N 1
ATOM 1267 C CA . LEU A 1 170 ? 9.926 6.144 8.392 1.00 77.19 170 LEU A CA 1
ATOM 1268 C C . LEU A 1 170 ? 11.174 5.264 8.513 1.00 77.19 170 LEU A C 1
ATOM 1270 O O . LEU A 1 170 ? 11.404 4.699 9.580 1.00 77.19 170 LEU A O 1
ATOM 1274 N N . LYS A 1 171 ? 12.003 5.168 7.463 1.00 67.69 171 LYS A N 1
ATOM 1275 C CA . LYS A 1 171 ? 13.261 4.391 7.494 1.00 67.69 171 LYS A CA 1
ATOM 1276 C C . LYS A 1 171 ? 14.273 4.944 8.492 1.00 67.69 171 LYS A C 1
ATOM 1278 O O . LYS A 1 171 ? 15.022 4.171 9.077 1.00 67.69 171 LYS A O 1
ATOM 1283 N N . SER A 1 172 ? 14.297 6.262 8.679 1.00 59.69 172 SER A N 1
ATOM 1284 C CA . SER A 1 172 ? 15.112 6.915 9.709 1.00 59.69 172 SER A CA 1
ATOM 1285 C C . SER A 1 172 ? 14.486 6.873 11.105 1.00 59.69 172 SER A C 1
ATOM 1287 O O . SER A 1 172 ? 15.118 7.306 12.066 1.00 59.69 172 SER A O 1
ATOM 1289 N N . SER A 1 173 ? 13.248 6.391 11.236 1.00 61.62 173 SER A N 1
ATOM 1290 C CA . SER A 1 173 ? 12.546 6.366 12.514 1.00 61.62 173 SER A CA 1
ATOM 1291 C C . SER A 1 173 ? 12.796 5.063 13.274 1.00 61.62 173 SER A C 1
ATOM 1293 O O . SER A 1 173 ? 12.874 3.978 12.699 1.00 61.62 173 SER A O 1
ATOM 1295 N N . TYR A 1 174 ? 12.822 5.156 14.603 1.00 58.69 174 TYR A N 1
ATOM 1296 C CA . TYR A 1 174 ? 12.860 3.984 15.481 1.00 58.69 174 TYR A CA 1
ATOM 1297 C C . TYR A 1 174 ? 11.563 3.154 15.426 1.00 58.69 174 TYR A C 1
ATOM 1299 O O . TYR A 1 174 ? 11.534 2.053 15.964 1.00 58.69 174 TYR A O 1
ATOM 1307 N N . GLN A 1 175 ? 10.498 3.626 14.757 1.00 61.22 175 GLN A N 1
ATOM 1308 C CA . GLN A 1 175 ? 9.157 3.022 14.799 1.00 61.22 175 GLN A CA 1
ATOM 1309 C C . GLN A 1 175 ? 9.135 1.530 14.466 1.00 61.22 175 GLN A C 1
ATOM 1311 O O . GLN A 1 175 ? 8.385 0.779 15.082 1.00 61.22 175 GLN A O 1
ATOM 1316 N N . ALA A 1 176 ? 9.961 1.081 13.522 1.00 58.72 176 ALA A N 1
ATOM 1317 C CA . ALA A 1 176 ? 9.992 -0.322 13.132 1.00 58.72 176 ALA A CA 1
ATOM 1318 C C . ALA A 1 176 ? 10.532 -1.232 14.245 1.00 58.72 176 ALA A C 1
ATOM 1320 O O . ALA A 1 176 ? 9.963 -2.286 14.523 1.00 58.72 176 ALA A O 1
ATOM 1321 N N . MET A 1 177 ? 11.618 -0.807 14.893 1.00 55.62 177 MET A N 1
ATOM 1322 C CA . MET A 1 177 ? 12.242 -1.530 16.001 1.00 55.62 177 MET A CA 1
ATOM 1323 C C . MET A 1 177 ? 11.338 -1.512 17.240 1.00 55.62 177 MET A C 1
ATOM 1325 O O . MET A 1 177 ? 11.169 -2.535 17.896 1.00 55.62 177 MET A O 1
ATOM 1329 N N . LEU A 1 178 ? 10.694 -0.371 17.487 1.00 61.41 178 LEU A N 1
ATOM 1330 C CA . LEU A 1 178 ? 9.724 -0.166 18.562 1.00 61.41 178 LEU A CA 1
ATOM 1331 C C . LEU A 1 178 ? 8.487 -1.057 18.374 1.00 61.41 178 LEU A C 1
ATOM 1333 O O . LEU A 1 178 ? 8.126 -1.826 19.259 1.00 61.41 178 LEU A O 1
ATOM 1337 N N . THR A 1 179 ? 7.893 -1.077 17.178 1.00 62.91 179 THR A N 1
ATOM 1338 C CA . THR A 1 179 ? 6.733 -1.940 16.904 1.00 62.91 179 THR A CA 1
ATOM 1339 C C . THR A 1 179 ? 7.094 -3.424 16.950 1.00 62.91 179 THR A C 1
ATOM 1341 O O . THR A 1 179 ? 6.289 -4.230 17.406 1.00 62.91 179 THR A O 1
ATOM 1344 N N . PHE A 1 180 ? 8.304 -3.803 16.527 1.00 63.16 180 PHE A N 1
ATOM 1345 C CA . PHE A 1 180 ? 8.791 -5.176 16.681 1.00 63.16 180 PHE A CA 1
ATOM 1346 C C . PHE A 1 180 ? 8.901 -5.584 18.157 1.00 63.16 180 PHE A C 1
ATOM 1348 O O . PHE A 1 180 ? 8.433 -6.662 18.524 1.00 63.16 180 PHE A O 1
ATOM 1355 N N . ALA A 1 181 ? 9.445 -4.712 19.013 1.00 60.38 181 ALA A N 1
ATOM 1356 C CA . ALA A 1 181 ? 9.506 -4.944 20.455 1.00 60.38 181 ALA A CA 1
ATOM 1357 C C . ALA A 1 181 ? 8.103 -5.034 21.082 1.00 60.38 181 ALA A C 1
ATOM 1359 O O . ALA A 1 181 ? 7.842 -5.945 21.867 1.00 60.38 181 ALA A O 1
ATOM 1360 N N . LEU A 1 182 ? 7.178 -4.154 20.680 1.00 64.69 182 LEU A N 1
ATOM 1361 C CA . LEU A 1 182 ? 5.776 -4.196 21.107 1.00 64.69 182 LEU A CA 1
ATOM 1362 C C . LEU A 1 182 ? 5.078 -5.501 20.714 1.00 64.69 182 LEU A C 1
ATOM 1364 O O . LEU A 1 182 ? 4.408 -6.105 21.546 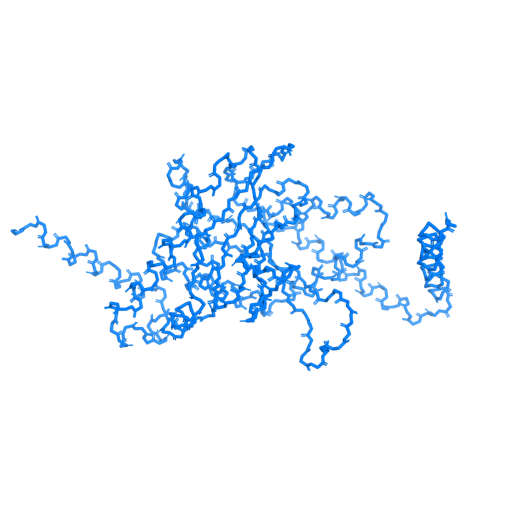1.00 64.69 182 LEU A O 1
ATOM 1368 N N . LEU A 1 183 ? 5.236 -5.948 19.465 1.00 66.00 183 LEU A N 1
ATOM 1369 C CA . LEU A 1 183 ? 4.666 -7.207 18.974 1.00 66.00 183 LEU A CA 1
ATOM 1370 C C . LEU A 1 183 ? 5.231 -8.414 19.732 1.00 66.00 183 LEU A C 1
ATOM 1372 O O . LEU A 1 183 ? 4.475 -9.306 20.110 1.00 66.00 183 LEU A O 1
ATOM 1376 N N . GLY A 1 184 ? 6.543 -8.422 19.991 1.00 64.94 184 GLY A N 1
ATOM 1377 C CA . GLY A 1 184 ? 7.191 -9.460 20.794 1.00 64.94 184 GLY A CA 1
ATOM 1378 C C . GLY A 1 184 ? 6.665 -9.502 22.231 1.00 64.94 184 GLY A C 1
ATOM 1379 O O . GLY A 1 184 ? 6.312 -10.569 22.726 1.00 64.94 184 GLY A O 1
ATOM 1380 N N . ALA A 1 185 ? 6.540 -8.339 22.877 1.00 62.34 185 ALA A N 1
ATOM 1381 C CA . ALA A 1 185 ? 6.007 -8.225 24.232 1.00 62.34 185 ALA A CA 1
ATOM 1382 C C . ALA A 1 185 ? 4.518 -8.605 24.312 1.00 62.34 185 ALA A C 1
ATOM 1384 O O . ALA A 1 185 ? 4.111 -9.289 25.250 1.00 62.34 185 ALA A O 1
ATOM 1385 N N . ALA A 1 186 ? 3.710 -8.213 23.321 1.00 63.88 186 ALA A N 1
ATOM 1386 C CA . ALA A 1 186 ? 2.294 -8.567 23.248 1.00 63.88 186 ALA A CA 1
ATOM 1387 C C . ALA A 1 186 ? 2.091 -10.088 23.165 1.00 63.88 186 ALA A C 1
ATOM 1389 O O . ALA A 1 186 ? 1.235 -10.615 23.867 1.00 63.88 186 ALA A O 1
ATOM 1390 N N . GLY A 1 187 ? 2.931 -10.801 22.403 1.00 67.00 187 GLY A N 1
ATOM 1391 C CA . GLY A 1 187 ? 2.885 -12.266 22.317 1.00 67.00 187 GLY A CA 1
ATOM 1392 C C . GLY A 1 187 ? 3.238 -13.000 23.620 1.00 67.00 187 GLY A C 1
ATOM 1393 O O . GLY A 1 187 ? 2.953 -14.188 23.749 1.00 67.00 187 GLY A O 1
ATOM 1394 N N . MET A 1 188 ? 3.842 -12.308 24.592 1.00 68.12 188 MET A N 1
ATOM 1395 C CA . MET A 1 188 ? 4.147 -12.834 25.930 1.00 68.12 188 MET A CA 1
ATOM 1396 C C . MET A 1 188 ? 3.159 -12.349 27.002 1.00 68.12 188 MET A C 1
ATOM 1398 O O . MET A 1 188 ? 3.213 -12.807 28.146 1.00 68.12 188 MET A O 1
ATOM 1402 N N . ALA A 1 189 ? 2.275 -11.409 26.664 1.00 70.81 189 ALA A N 1
ATOM 1403 C CA . ALA A 1 189 ? 1.350 -10.796 27.603 1.00 70.81 189 ALA A CA 1
ATOM 1404 C C . ALA A 1 189 ? 0.087 -11.659 27.810 1.00 70.81 189 ALA A C 1
ATOM 1406 O O . ALA A 1 189 ? -0.298 -12.445 26.944 1.00 70.81 189 ALA A O 1
ATOM 1407 N N . PRO A 1 190 ? -0.620 -11.514 28.946 1.00 78.25 190 PRO A N 1
ATOM 1408 C CA . PRO A 1 190 ? -1.947 -12.097 29.104 1.00 78.25 190 PRO A CA 1
ATOM 1409 C C . PRO A 1 190 ? -2.913 -11.585 28.024 1.00 78.25 190 PRO A C 1
ATOM 1411 O O . PRO A 1 190 ? -2.900 -10.398 27.700 1.00 78.25 190 PRO A O 1
ATOM 1414 N N . ARG A 1 191 ? -3.820 -12.447 27.543 1.00 75.81 191 ARG A N 1
ATOM 1415 C CA . ARG A 1 191 ? -4.742 -12.148 26.423 1.00 75.81 191 ARG A CA 1
ATOM 1416 C C . ARG A 1 191 ? -5.472 -10.804 26.526 1.00 75.81 191 ARG A C 1
ATOM 1418 O O . ARG A 1 191 ? -5.619 -10.107 25.536 1.00 75.81 191 ARG A O 1
ATOM 1425 N N . PHE A 1 192 ? -5.900 -10.401 27.723 1.00 78.00 192 PHE A N 1
ATOM 1426 C CA . PHE A 1 192 ? -6.620 -9.133 27.902 1.00 78.00 192 PHE A CA 1
ATOM 1427 C C . PHE A 1 192 ? -5.751 -7.887 27.639 1.00 78.00 192 PHE A C 1
ATOM 1429 O O . PHE A 1 192 ? -6.285 -6.820 27.335 1.00 78.00 192 PHE A O 1
ATOM 1436 N N . VAL A 1 193 ? -4.429 -7.998 27.807 1.00 76.69 193 VAL A N 1
ATOM 1437 C CA . VAL A 1 193 ? -3.457 -6.938 27.501 1.00 76.69 193 VAL A CA 1
ATOM 1438 C C . VAL A 1 193 ? -3.167 -6.938 26.007 1.00 76.69 193 VAL A C 1
ATOM 1440 O O . VAL A 1 193 ? -3.220 -5.883 25.380 1.00 76.69 193 VAL A O 1
ATOM 1443 N N . GLU A 1 194 ? -2.930 -8.121 25.436 1.00 75.88 194 GLU A N 1
ATOM 1444 C CA . GLU A 1 194 ? -2.746 -8.316 23.995 1.00 75.88 194 GLU A CA 1
ATOM 1445 C C . GLU A 1 194 ? -3.920 -7.713 23.206 1.00 75.88 194 GLU A C 1
ATOM 1447 O O . GLU A 1 194 ? -3.710 -6.875 22.331 1.00 75.88 194 GLU A O 1
ATOM 1452 N N . ASP A 1 195 ? -5.158 -8.031 23.595 1.00 78.88 195 ASP A N 1
ATOM 1453 C CA . ASP A 1 195 ? -6.373 -7.503 22.970 1.00 78.88 195 ASP A CA 1
ATOM 1454 C C . ASP A 1 195 ? -6.438 -5.970 23.006 1.00 78.88 195 ASP A C 1
ATOM 1456 O O . ASP A 1 195 ? -6.922 -5.344 22.063 1.00 78.88 195 ASP A O 1
ATOM 1460 N N . GLN A 1 196 ? -5.977 -5.337 24.088 1.00 80.94 196 GLN A N 1
ATOM 1461 C CA . GLN A 1 196 ? -5.967 -3.876 24.202 1.00 80.94 196 GLN A CA 1
ATOM 1462 C C . GLN A 1 196 ? -4.884 -3.239 23.331 1.00 80.94 196 GLN A C 1
ATOM 1464 O O . GLN A 1 196 ? -5.155 -2.237 22.670 1.00 80.94 196 GLN A O 1
ATOM 1469 N N . ILE A 1 197 ? -3.691 -3.836 23.283 1.00 75.56 197 ILE A N 1
ATOM 1470 C CA . ILE A 1 197 ? -2.599 -3.383 22.414 1.00 75.56 197 ILE A CA 1
ATOM 1471 C C . ILE A 1 197 ? -3.016 -3.512 20.946 1.00 75.56 197 ILE A C 1
ATOM 1473 O O . ILE A 1 197 ? -2.865 -2.564 20.177 1.00 75.56 197 ILE A O 1
ATOM 1477 N N . LEU A 1 198 ? -3.610 -4.644 20.561 1.00 77.06 198 LEU A N 1
ATOM 1478 C CA . LEU A 1 198 ? -4.109 -4.868 19.205 1.00 77.06 198 LEU A CA 1
ATOM 1479 C C . LEU A 1 198 ? -5.242 -3.904 18.849 1.00 77.06 198 LEU A C 1
ATOM 1481 O O . LEU A 1 198 ? -5.231 -3.335 17.759 1.00 77.06 198 LEU A O 1
ATOM 1485 N N . LYS A 1 199 ? -6.194 -3.655 19.756 1.00 81.56 199 LYS A N 1
ATOM 1486 C CA . LYS A 1 199 ? -7.245 -2.644 19.544 1.00 81.56 199 LYS A CA 1
ATOM 1487 C C . LYS A 1 199 ? -6.665 -1.251 19.338 1.00 81.56 199 LYS A C 1
ATOM 1489 O O . LYS A 1 199 ? -7.129 -0.532 18.460 1.00 81.56 199 LYS A O 1
ATOM 1494 N N . LEU A 1 200 ? -5.648 -0.881 20.112 1.00 79.69 200 LEU A N 1
ATOM 1495 C CA . LEU A 1 200 ? -4.988 0.409 19.963 1.00 79.69 200 LEU A CA 1
ATOM 1496 C C . LEU A 1 200 ? -4.231 0.510 18.634 1.00 79.69 200 LEU A C 1
ATOM 1498 O O . LEU A 1 200 ? -4.329 1.516 17.950 1.00 79.69 200 LEU A O 1
ATOM 1502 N N . LEU A 1 201 ? -3.507 -0.534 18.235 1.00 76.12 201 LEU A N 1
ATOM 1503 C CA . LEU A 1 201 ? -2.792 -0.578 16.956 1.00 76.12 201 LEU A CA 1
ATOM 1504 C C . LEU A 1 201 ? -3.748 -0.497 15.759 1.00 76.12 201 LEU A C 1
ATOM 1506 O O . LEU A 1 201 ? -3.527 0.271 14.819 1.00 76.12 201 LEU A O 1
ATOM 1510 N N . THR A 1 202 ? -4.823 -1.283 15.807 1.00 80.38 202 THR A N 1
ATOM 1511 C CA . THR A 1 202 ? -5.813 -1.368 14.727 1.00 80.38 202 THR A CA 1
ATOM 1512 C C . THR A 1 202 ? -6.673 -0.111 14.628 1.00 80.38 202 THR A C 1
ATOM 1514 O O . THR A 1 202 ? -6.995 0.296 13.519 1.00 80.38 202 THR A O 1
ATOM 1517 N N . SER A 1 203 ? -6.979 0.581 15.732 1.00 82.88 203 SER A N 1
ATOM 1518 C CA . SER A 1 203 ? -7.763 1.826 15.679 1.00 82.88 203 SER A CA 1
ATOM 1519 C C . SER A 1 203 ? -7.033 2.980 14.984 1.00 82.88 203 SER A C 1
ATOM 1521 O O . SER A 1 203 ? -7.679 3.858 14.410 1.00 82.88 203 SER A O 1
ATOM 1523 N N . LYS A 1 204 ? -5.695 2.966 14.972 1.00 85.38 204 LYS A N 1
ATOM 1524 C CA . LYS A 1 204 ? -4.864 4.002 14.335 1.00 85.38 204 LYS A CA 1
ATOM 1525 C C . LYS A 1 204 ? -4.641 3.791 12.839 1.00 85.38 204 LYS A C 1
ATOM 1527 O O . LYS A 1 204 ? -3.982 4.632 12.227 1.00 85.38 204 LYS A O 1
ATOM 1532 N N . THR A 1 205 ? -5.143 2.693 12.272 1.00 88.50 205 THR A N 1
ATOM 1533 C CA . THR A 1 205 ? -4.773 2.226 10.932 1.00 88.50 205 THR A CA 1
ATOM 1534 C C . THR A 1 205 ? -5.998 1.787 10.136 1.00 88.50 205 THR A C 1
ATOM 1536 O O . THR A 1 205 ? -6.822 1.020 10.620 1.00 88.50 205 THR A O 1
ATOM 1539 N N . THR A 1 206 ? -6.082 2.212 8.879 1.00 92.94 206 THR A N 1
ATOM 1540 C CA . THR A 1 206 ? -7.151 1.812 7.951 1.00 92.94 206 THR A CA 1
ATOM 1541 C C . THR A 1 206 ? -6.789 0.578 7.122 1.00 92.94 206 THR A C 1
ATOM 1543 O O . THR A 1 206 ? -7.663 -0.221 6.780 1.00 92.94 206 THR A O 1
ATOM 1546 N N . ALA A 1 207 ? -5.508 0.405 6.780 1.00 93.94 207 ALA A N 1
ATOM 1547 C CA . ALA A 1 207 ? -5.059 -0.654 5.880 1.00 93.94 207 ALA A CA 1
ATOM 1548 C C . ALA A 1 207 ? -3.786 -1.363 6.361 1.00 93.94 207 ALA A C 1
ATOM 1550 O O . ALA A 1 207 ? -2.941 -0.766 7.021 1.00 93.94 207 ALA A O 1
ATOM 1551 N N . VAL A 1 208 ? -3.589 -2.616 5.953 1.00 92.69 208 VAL A N 1
ATOM 1552 C CA . VAL A 1 208 ? -2.268 -3.269 5.987 1.00 92.69 208 VAL A CA 1
ATOM 1553 C C . VAL A 1 208 ? -1.796 -3.468 4.556 1.00 92.69 208 VAL A C 1
ATOM 1555 O O . VAL A 1 208 ? -2.572 -3.894 3.702 1.00 92.69 208 VAL A O 1
ATOM 1558 N N . MET A 1 209 ? -0.532 -3.163 4.277 1.00 93.12 209 MET A N 1
ATOM 1559 C CA . MET A 1 209 ? 0.049 -3.308 2.945 1.00 93.12 209 MET A CA 1
ATOM 1560 C C . MET A 1 209 ? 1.349 -4.089 3.017 1.00 93.12 209 MET A C 1
ATOM 1562 O O . MET A 1 209 ? 2.214 -3.778 3.826 1.00 93.12 209 MET A O 1
ATOM 1566 N N . THR A 1 210 ? 1.511 -5.083 2.150 1.00 89.12 210 THR A N 1
ATOM 1567 C CA . THR A 1 210 ? 2.755 -5.847 2.029 1.00 89.12 210 THR A CA 1
ATOM 1568 C C . THR A 1 210 ? 3.282 -5.806 0.605 1.00 89.12 210 THR A C 1
ATOM 1570 O O . THR A 1 210 ? 2.512 -5.843 -0.353 1.00 89.12 210 THR A O 1
ATOM 1573 N N . ASN A 1 211 ? 4.603 -5.755 0.472 1.00 89.56 211 ASN A N 1
ATOM 1574 C CA . ASN A 1 211 ? 5.299 -5.850 -0.802 1.00 89.56 211 ASN A CA 1
ATOM 1575 C C . ASN A 1 211 ? 6.358 -6.949 -0.700 1.00 89.56 211 ASN A C 1
ATOM 1577 O O . ASN A 1 211 ? 7.396 -6.766 -0.058 1.00 89.56 211 ASN A O 1
ATOM 1581 N N . VAL A 1 212 ? 6.071 -8.106 -1.292 1.00 85.12 212 VAL A N 1
ATOM 1582 C CA . VAL A 1 212 ? 6.876 -9.315 -1.138 1.00 85.12 212 VAL A CA 1
ATOM 1583 C C . VAL A 1 212 ? 7.601 -9.628 -2.448 1.00 85.12 212 VAL A C 1
ATOM 1585 O O . VAL A 1 212 ? 6.962 -9.898 -3.472 1.00 85.12 212 VAL A O 1
ATOM 1588 N N . PRO A 1 213 ? 8.946 -9.638 -2.450 1.00 86.81 213 PRO A N 1
ATOM 1589 C CA . PRO A 1 213 ? 9.692 -10.158 -3.579 1.00 86.81 213 PRO A CA 1
ATOM 1590 C C . PRO A 1 213 ? 9.494 -11.674 -3.656 1.00 86.81 213 PRO A C 1
ATOM 1592 O O . PRO A 1 213 ? 9.883 -12.400 -2.742 1.00 86.81 213 PRO A O 1
ATOM 1595 N N . GLY A 1 214 ? 8.874 -12.156 -4.729 1.00 88.50 214 GLY A N 1
ATOM 1596 C CA . GLY A 1 214 ? 8.721 -13.585 -4.972 1.00 88.50 214 GLY A CA 1
ATOM 1597 C C . GLY A 1 214 ? 9.807 -14.123 -5.896 1.00 88.50 214 GLY A C 1
ATOM 1598 O O . GLY A 1 214 ? 10.868 -13.524 -6.101 1.00 88.50 214 GLY A O 1
ATOM 1599 N N . SER A 1 215 ? 9.573 -15.320 -6.431 1.00 89.62 215 SER A N 1
ATOM 1600 C CA . SER A 1 215 ? 10.605 -16.023 -7.186 1.00 89.62 215 SER A CA 1
ATOM 1601 C C . SER A 1 215 ? 10.818 -15.405 -8.577 1.00 89.62 215 SER A C 1
ATOM 1603 O O . SER A 1 215 ? 9.848 -15.246 -9.318 1.00 89.62 215 SER A O 1
ATOM 1605 N N . PRO A 1 216 ? 12.073 -15.131 -8.990 1.00 91.94 216 PRO A N 1
ATOM 1606 C CA . PRO A 1 216 ? 12.357 -14.655 -10.345 1.00 91.94 216 PRO A CA 1
ATOM 1607 C C . PRO A 1 216 ? 12.221 -15.762 -11.402 1.00 91.94 216 PRO A C 1
ATOM 1609 O O . PRO A 1 216 ? 12.090 -15.468 -12.584 1.00 91.94 216 PRO A O 1
ATOM 1612 N N . GLN A 1 217 ? 12.258 -17.028 -10.983 1.00 93.88 217 GLN A N 1
ATOM 1613 C CA . GLN A 1 217 ? 12.136 -18.197 -11.848 1.00 93.88 217 GLN A CA 1
ATOM 1614 C C . GLN A 1 217 ? 10.700 -18.716 -11.839 1.00 93.88 217 GLN A C 1
ATOM 1616 O O . GLN A 1 217 ? 10.022 -18.668 -10.808 1.00 93.88 217 GLN A O 1
ATOM 1621 N N . ALA A 1 218 ? 10.268 -19.276 -12.971 1.00 95.25 218 ALA A N 1
ATOM 1622 C CA . ALA A 1 218 ? 9.014 -20.007 -13.038 1.00 95.25 218 ALA A CA 1
ATOM 1623 C C . ALA A 1 218 ? 9.040 -21.175 -12.043 1.00 95.25 218 ALA A C 1
ATOM 1625 O O . ALA A 1 218 ? 10.060 -21.835 -11.830 1.00 95.25 218 ALA A O 1
ATOM 1626 N N . ARG A 1 219 ? 7.894 -21.419 -11.420 1.00 96.00 219 ARG A N 1
ATOM 1627 C CA . ARG A 1 219 ? 7.676 -22.499 -10.458 1.00 96.00 219 ARG A CA 1
ATOM 1628 C C . ARG A 1 219 ? 6.611 -23.425 -11.010 1.00 96.00 219 ARG A C 1
ATOM 1630 O O . ARG A 1 219 ? 5.767 -22.998 -11.792 1.00 96.00 219 ARG A O 1
ATOM 1637 N N . PHE A 1 220 ? 6.676 -24.685 -10.609 1.00 96.75 220 PHE A N 1
ATOM 1638 C CA . PHE A 1 220 ? 5.804 -25.727 -11.123 1.00 96.75 220 PHE A CA 1
ATOM 1639 C C . PHE A 1 220 ? 5.161 -26.468 -9.959 1.00 96.75 220 PHE A C 1
ATOM 1641 O O . PHE A 1 220 ? 5.829 -26.758 -8.967 1.00 96.75 220 PHE A O 1
ATOM 1648 N N . LEU A 1 221 ? 3.878 -26.780 -10.094 1.00 96.06 221 LEU A N 1
ATOM 1649 C CA . LEU A 1 221 ? 3.136 -27.630 -9.175 1.00 96.06 221 LEU A CA 1
ATOM 1650 C C . LEU A 1 221 ? 2.669 -28.858 -9.953 1.00 96.06 221 LEU A C 1
ATOM 1652 O O . LEU A 1 221 ? 1.973 -28.720 -10.954 1.00 96.06 221 LEU A O 1
ATOM 1656 N N . ALA A 1 222 ? 3.099 -30.050 -9.528 1.00 96.50 222 ALA A N 1
ATOM 1657 C CA . ALA A 1 222 ? 2.793 -31.313 -10.212 1.00 96.50 222 ALA A CA 1
ATOM 1658 C C . ALA A 1 222 ? 3.080 -31.281 -11.735 1.00 96.50 222 ALA A C 1
ATOM 1660 O O . ALA A 1 222 ? 2.298 -31.771 -12.542 1.00 96.50 222 ALA A O 1
ATOM 1661 N N . GLY A 1 223 ? 4.193 -30.653 -12.138 1.00 96.06 223 GLY A N 1
ATOM 1662 C CA . GLY A 1 223 ? 4.593 -30.512 -13.546 1.00 96.06 223 GLY A CA 1
ATOM 1663 C C . GLY A 1 223 ? 3.907 -29.375 -14.317 1.00 96.06 223 GLY A C 1
ATOM 1664 O O . GLY A 1 223 ? 4.348 -29.043 -15.413 1.00 96.06 223 GLY A O 1
A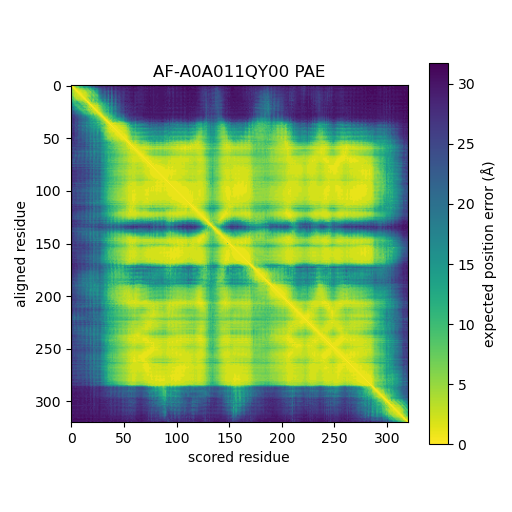TOM 1665 N N . CYS A 1 224 ? 2.892 -28.721 -13.747 1.00 97.31 224 CYS A N 1
ATOM 1666 C CA . CYS A 1 224 ? 2.216 -27.578 -14.360 1.00 97.31 224 CYS A CA 1
ATOM 1667 C C . CYS A 1 224 ? 2.880 -26.267 -13.936 1.00 97.31 224 CYS A C 1
ATOM 1669 O O . CYS A 1 224 ? 3.145 -26.062 -12.751 1.00 97.31 224 CYS A O 1
ATOM 1671 N N . ARG A 1 225 ? 3.146 -25.366 -14.887 1.00 96.56 225 ARG A N 1
ATOM 1672 C CA . ARG A 1 225 ? 3.712 -24.044 -14.586 1.00 96.56 225 ARG A CA 1
ATOM 1673 C C . ARG A 1 225 ? 2.690 -23.212 -13.812 1.00 96.56 225 ARG A C 1
ATOM 1675 O O . ARG A 1 225 ? 1.551 -23.087 -14.241 1.00 96.56 225 ARG A O 1
ATOM 1682 N N . ILE A 1 226 ? 3.114 -22.618 -12.702 1.00 95.88 226 ILE A N 1
ATOM 1683 C CA . ILE A 1 226 ? 2.319 -21.630 -11.973 1.00 95.88 226 ILE A CA 1
ATOM 1684 C C . ILE A 1 226 ? 2.301 -20.341 -12.801 1.00 95.88 226 ILE A C 1
ATOM 1686 O O . ILE A 1 226 ? 3.353 -19.834 -13.194 1.00 95.88 226 ILE A O 1
ATOM 1690 N N . GLU A 1 227 ? 1.108 -19.829 -13.094 1.00 92.75 227 GLU A N 1
ATOM 1691 C CA . GLU A 1 227 ? 0.940 -18.609 -13.890 1.00 92.75 227 GLU A CA 1
ATOM 1692 C C . GLU A 1 227 ? 1.034 -17.352 -13.029 1.00 92.75 227 GLU A C 1
ATOM 1694 O O . GLU A 1 227 ? 1.741 -16.412 -13.384 1.00 92.75 227 GLU A O 1
ATOM 1699 N N . GLN A 1 228 ? 0.367 -17.365 -11.875 1.00 92.75 228 GLN A N 1
ATOM 1700 C CA . GLN A 1 228 ? 0.257 -16.231 -10.965 1.00 92.75 228 GLN A CA 1
ATOM 1701 C C . GLN A 1 228 ? 0.411 -16.691 -9.514 1.00 92.75 228 GLN A C 1
ATOM 1703 O O . GLN A 1 228 ? 0.097 -17.830 -9.159 1.00 92.75 228 GLN A O 1
ATOM 1708 N N . GLN A 1 229 ? 0.909 -15.791 -8.671 1.00 92.44 229 GLN A N 1
ATOM 1709 C CA . GLN A 1 229 ? 1.000 -15.978 -7.228 1.00 92.44 229 GLN A CA 1
ATOM 1710 C C . GLN A 1 229 ? 0.375 -14.759 -6.557 1.00 92.44 229 GLN A C 1
ATOM 1712 O O . GLN A 1 229 ? 0.817 -13.634 -6.771 1.00 92.44 229 GLN A O 1
ATOM 1717 N N . LEU A 1 230 ? -0.648 -14.994 -5.743 1.00 91.56 230 LEU A N 1
ATOM 1718 C CA . LEU A 1 230 ? -1.351 -13.966 -4.984 1.00 91.56 230 LEU A CA 1
ATOM 1719 C C . LEU A 1 230 ? -1.339 -14.341 -3.505 1.00 91.56 230 LEU A C 1
ATOM 1721 O O . LEU A 1 230 ? -1.275 -15.518 -3.146 1.00 91.56 230 LEU A O 1
ATOM 1725 N N . ALA A 1 231 ? -1.409 -13.331 -2.647 1.00 91.06 231 ALA A N 1
ATOM 1726 C CA . ALA A 1 231 ? -1.502 -13.508 -1.207 1.00 91.06 231 ALA A CA 1
ATOM 1727 C C . ALA A 1 231 ? -2.545 -12.551 -0.638 1.00 91.06 231 ALA A C 1
ATOM 1729 O O . ALA A 1 231 ? -2.653 -11.413 -1.086 1.00 91.06 231 ALA A O 1
ATOM 1730 N N . TRP A 1 232 ? -3.281 -12.986 0.377 1.00 92.94 232 TRP A N 1
ATOM 1731 C CA . TRP A 1 232 ? -4.230 -12.135 1.090 1.00 92.94 232 TRP A CA 1
ATOM 1732 C C . TRP A 1 232 ? -3.649 -11.797 2.450 1.00 92.94 232 TRP A C 1
ATOM 1734 O O . TRP A 1 232 ? -3.318 -12.690 3.231 1.00 92.94 232 TRP A O 1
ATOM 1744 N N . VAL A 1 233 ? -3.472 -10.504 2.708 1.00 88.12 233 VAL A N 1
ATOM 1745 C CA . VAL A 1 233 ? -2.870 -10.049 3.959 1.00 88.12 233 VAL A CA 1
ATOM 1746 C C . VAL A 1 233 ? -3.852 -10.289 5.105 1.00 88.12 233 VAL A C 1
ATOM 1748 O O . VAL A 1 233 ? -5.015 -9.900 4.981 1.00 88.12 233 VAL A O 1
ATOM 1751 N N . PRO A 1 234 ? -3.415 -10.903 6.220 1.00 84.94 234 PRO A N 1
ATOM 1752 C CA . PRO A 1 234 ? -4.255 -11.042 7.399 1.00 84.94 234 PRO A CA 1
ATOM 1753 C C . PRO A 1 234 ? -4.699 -9.675 7.927 1.00 84.94 234 PRO A C 1
ATOM 1755 O O . PRO A 1 234 ? -3.888 -8.762 8.079 1.00 84.94 234 PRO A O 1
ATOM 1758 N N . GLN A 1 235 ? -5.989 -9.555 8.227 1.00 87.44 235 GLN A N 1
ATOM 1759 C CA . GLN A 1 235 ? -6.594 -8.352 8.790 1.00 87.44 235 GLN A CA 1
ATOM 1760 C C . GLN A 1 235 ? -6.911 -8.596 10.265 1.00 87.44 235 GLN A C 1
ATOM 1762 O O . GLN A 1 235 ? -7.609 -9.556 10.595 1.00 87.44 235 GLN A O 1
ATOM 1767 N N . ALA A 1 236 ? -6.389 -7.745 11.148 1.00 82.88 236 ALA A N 1
ATOM 1768 C CA . ALA A 1 236 ? -6.675 -7.794 12.578 1.00 82.88 236 ALA A CA 1
ATOM 1769 C C . ALA A 1 236 ? -7.772 -6.785 12.943 1.00 82.88 236 ALA A C 1
ATOM 1771 O O . ALA A 1 236 ? -7.780 -5.662 12.436 1.00 82.88 236 ALA A O 1
ATOM 1772 N N . GLY A 1 237 ? -8.665 -7.176 13.855 1.00 86.94 237 GLY A N 1
ATOM 1773 C CA . GLY A 1 237 ? -9.741 -6.314 14.343 1.00 86.94 237 GLY A CA 1
ATOM 1774 C C . GLY A 1 237 ? -10.615 -5.765 13.213 1.00 86.94 237 GLY A C 1
ATOM 1775 O O . GLY A 1 237 ? -11.101 -6.519 12.372 1.00 86.94 237 GLY A O 1
ATOM 1776 N N . ASP A 1 238 ? -10.783 -4.444 13.208 1.00 91.25 238 ASP A N 1
ATOM 1777 C CA . ASP A 1 238 ? -11.635 -3.708 12.269 1.00 91.25 238 ASP A CA 1
ATOM 1778 C C . ASP A 1 238 ? -10.890 -3.192 11.022 1.00 91.25 238 ASP A C 1
ATOM 1780 O O . ASP A 1 238 ? -11.451 -2.432 10.232 1.00 91.25 238 ASP A O 1
ATOM 1784 N N . ILE A 1 239 ? -9.632 -3.601 10.804 1.00 93.00 239 ILE A N 1
ATOM 1785 C CA . ILE A 1 239 ? -8.902 -3.216 9.591 1.00 93.00 239 ILE A CA 1
ATOM 1786 C C . ILE A 1 239 ? -9.596 -3.830 8.371 1.00 93.00 239 ILE A C 1
ATOM 1788 O O . ILE A 1 239 ? -9.542 -5.037 8.129 1.00 93.00 239 ILE A O 1
ATOM 1792 N N . GLY A 1 240 ? -10.239 -2.971 7.582 1.00 93.44 240 GLY A N 1
ATOM 1793 C CA . GLY A 1 240 ? -11.069 -3.375 6.454 1.00 93.44 240 GLY A CA 1
ATOM 1794 C C . GLY A 1 240 ? -10.304 -3.594 5.155 1.00 93.44 240 GLY A C 1
ATOM 1795 O O . GLY A 1 240 ? -10.840 -4.249 4.268 1.00 93.44 240 GLY A O 1
ATOM 1796 N N . ILE A 1 241 ? -9.067 -3.099 5.024 1.00 96.81 241 ILE A N 1
ATOM 1797 C CA . ILE A 1 241 ? -8.314 -3.089 3.759 1.00 96.81 241 ILE A CA 1
ATOM 1798 C C . ILE A 1 241 ? -6.968 -3.808 3.905 1.00 96.81 241 ILE A C 1
ATOM 1800 O O . ILE A 1 241 ? -6.177 -3.511 4.797 1.00 96.81 241 ILE A O 1
ATOM 1804 N N . GLY A 1 242 ? -6.706 -4.781 3.035 1.00 96.56 242 GLY A N 1
ATOM 1805 C CA . GLY A 1 242 ? -5.448 -5.520 2.966 1.00 96.56 242 GLY A CA 1
ATOM 1806 C C . GLY A 1 242 ? -4.904 -5.512 1.544 1.00 96.56 242 GLY A C 1
ATOM 1807 O O . GLY A 1 242 ? -5.525 -6.065 0.642 1.00 96.56 242 GLY A O 1
ATOM 1808 N N . VAL A 1 243 ? -3.740 -4.906 1.338 1.00 97.44 243 VAL A N 1
ATOM 1809 C CA . VAL A 1 243 ? -3.072 -4.842 0.034 1.00 97.44 243 VAL A CA 1
ATOM 1810 C C . VAL A 1 243 ? -1.865 -5.761 0.025 1.00 97.44 243 VAL A C 1
ATOM 1812 O O . VAL A 1 243 ? -1.000 -5.680 0.896 1.00 97.44 243 VAL A O 1
ATOM 1815 N N . SER A 1 244 ? -1.763 -6.594 -0.999 1.00 96.12 244 SER A N 1
ATOM 1816 C CA . SER A 1 244 ? -0.571 -7.371 -1.297 1.00 96.12 244 SER A CA 1
ATOM 1817 C C . SER A 1 244 ? -0.006 -6.968 -2.645 1.00 96.12 244 SER A C 1
A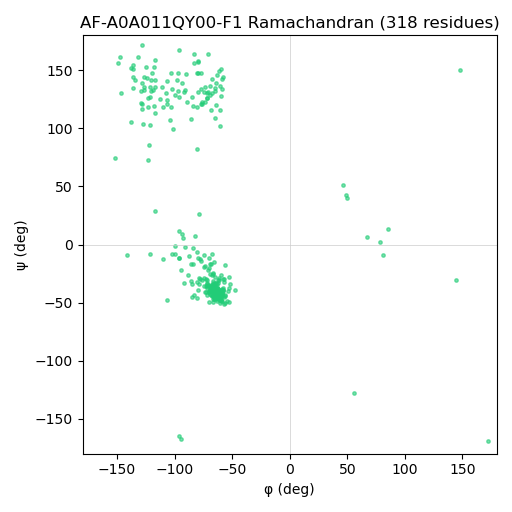TOM 1819 O O . SER A 1 244 ? -0.718 -6.807 -3.627 1.00 96.12 244 SER A O 1
ATOM 1821 N N . ILE A 1 245 ? 1.304 -6.795 -2.697 1.00 96.38 245 ILE A N 1
ATOM 1822 C CA . ILE A 1 245 ? 2.027 -6.605 -3.943 1.00 96.38 245 ILE A CA 1
ATOM 1823 C C . ILE A 1 245 ? 3.081 -7.691 -3.992 1.00 96.38 245 ILE A C 1
ATOM 1825 O O . ILE A 1 245 ? 3.927 -7.781 -3.102 1.00 96.38 245 ILE A O 1
ATOM 1829 N N . LEU A 1 246 ? 2.998 -8.559 -4.991 1.00 95.06 246 LEU A N 1
ATOM 1830 C CA . LEU A 1 246 ? 3.892 -9.700 -5.108 1.00 95.06 246 LEU A CA 1
ATOM 1831 C C . LEU A 1 246 ? 4.550 -9.695 -6.477 1.00 95.06 246 LEU A C 1
ATOM 1833 O O . LEU A 1 246 ? 3.888 -9.517 -7.497 1.00 95.06 246 LEU A O 1
ATOM 1837 N N . SER A 1 247 ? 5.868 -9.886 -6.497 1.00 94.69 247 SER A N 1
ATOM 1838 C CA . SER A 1 247 ? 6.586 -10.097 -7.754 1.00 94.69 247 SER A CA 1
ATOM 1839 C C . SER A 1 247 ? 6.809 -11.578 -8.016 1.00 94.69 247 SER A C 1
ATOM 1841 O O . SER A 1 247 ? 7.269 -12.303 -7.143 1.00 94.69 247 SER A O 1
ATOM 1843 N N . TYR A 1 248 ? 6.505 -12.042 -9.220 1.00 96.31 248 TYR A N 1
ATOM 1844 C CA . TYR A 1 248 ? 6.676 -13.431 -9.622 1.00 96.31 248 TYR A CA 1
ATOM 1845 C C . TYR A 1 248 ? 7.042 -13.498 -11.099 1.00 96.31 248 TYR A C 1
ATOM 1847 O O . TYR A 1 248 ? 6.399 -12.858 -11.927 1.00 96.31 248 TYR A O 1
ATOM 1855 N N . HIS A 1 249 ? 8.093 -14.255 -11.425 1.00 95.19 249 HIS A N 1
ATOM 1856 C CA . HIS A 1 249 ? 8.503 -14.536 -12.803 1.00 95.19 249 HIS A CA 1
ATOM 1857 C C . HIS A 1 249 ? 8.535 -13.280 -13.706 1.00 95.19 249 HIS A C 1
ATOM 1859 O O . HIS A 1 249 ? 7.927 -13.220 -14.772 1.00 95.19 249 HIS A O 1
ATOM 1865 N N . GLY A 1 250 ? 9.219 -12.231 -13.238 1.00 94.75 250 GLY A N 1
ATOM 1866 C CA . GLY A 1 250 ? 9.401 -10.985 -13.993 1.00 94.75 250 GLY A CA 1
ATOM 1867 C C . GLY A 1 250 ? 8.199 -10.035 -14.009 1.00 94.75 250 GLY A C 1
ATOM 1868 O O . GLY A 1 250 ? 8.304 -8.968 -14.608 1.00 94.75 250 GLY A O 1
ATOM 1869 N N . SER A 1 251 ? 7.108 -10.368 -13.321 1.00 95.56 251 SER A N 1
ATOM 1870 C CA . SER A 1 251 ? 5.916 -9.521 -13.203 1.00 95.56 251 SER A CA 1
ATOM 1871 C C . SER A 1 251 ? 5.661 -9.100 -11.758 1.00 95.56 251 SER A C 1
ATOM 1873 O O . SER A 1 251 ? 6.146 -9.747 -10.832 1.00 95.56 251 SER A O 1
ATOM 1875 N N . VAL A 1 252 ? 4.911 -8.020 -11.563 1.00 96.56 252 VAL A N 1
ATOM 1876 C CA . VAL A 1 252 ? 4.390 -7.544 -10.276 1.00 96.56 252 VAL A CA 1
ATOM 1877 C C . VAL A 1 252 ? 2.874 -7.544 -10.349 1.00 96.56 252 VAL A C 1
ATOM 1879 O O . VAL A 1 252 ? 2.315 -7.035 -11.314 1.00 96.56 252 VAL A O 1
ATOM 1882 N N . GLN A 1 253 ? 2.212 -8.079 -9.331 1.00 95.75 253 GLN A N 1
ATOM 1883 C CA . GLN A 1 253 ? 0.758 -8.102 -9.265 1.00 95.75 253 GLN A CA 1
ATOM 1884 C C . GLN A 1 253 ? 0.269 -7.491 -7.958 1.00 95.75 253 GLN A C 1
ATOM 1886 O O . GLN A 1 253 ? 0.824 -7.764 -6.890 1.00 95.75 253 GLN A O 1
ATOM 1891 N N . PHE A 1 254 ? -0.755 -6.649 -8.067 1.00 97.75 254 PHE A N 1
ATOM 1892 C CA . PHE A 1 254 ? -1.477 -6.080 -6.938 1.00 97.75 254 PHE A CA 1
ATOM 1893 C C . PHE A 1 254 ? -2.669 -6.972 -6.599 1.00 97.75 254 PHE A C 1
ATOM 1895 O O . PHE A 1 254 ? -3.444 -7.335 -7.480 1.00 97.75 254 PHE A O 1
ATOM 1902 N N . GLY A 1 255 ? -2.819 -7.302 -5.324 1.00 97.75 255 GLY A N 1
ATOM 1903 C CA . GLY A 1 255 ? -3.974 -7.960 -4.741 1.00 97.75 255 GLY A CA 1
ATOM 1904 C C . GLY A 1 255 ? -4.586 -7.079 -3.658 1.00 97.75 255 GLY A C 1
ATOM 1905 O O . GLY A 1 255 ? -3.885 -6.436 -2.876 1.00 97.75 255 GLY A O 1
ATOM 1906 N N . LEU A 1 256 ? -5.910 -7.071 -3.596 1.00 97.88 256 LEU A N 1
ATOM 1907 C CA . LEU A 1 256 ? -6.689 -6.369 -2.591 1.00 97.88 256 LEU A CA 1
ATOM 1908 C C . LEU A 1 256 ? -7.689 -7.332 -1.963 1.00 97.88 256 LEU A C 1
ATOM 1910 O O . LEU A 1 256 ? -8.551 -7.868 -2.652 1.00 97.88 256 LEU A O 1
ATOM 1914 N N . ILE A 1 257 ? -7.600 -7.510 -0.648 1.00 97.56 257 ILE A N 1
ATOM 1915 C CA . ILE A 1 257 ? -8.683 -8.045 0.172 1.00 97.56 257 ILE A CA 1
ATOM 1916 C C . ILE A 1 257 ? -9.356 -6.885 0.900 1.00 97.56 257 ILE A C 1
ATOM 1918 O O . ILE A 1 257 ? -8.695 -6.008 1.457 1.00 97.56 257 ILE A O 1
ATOM 1922 N N . SER A 1 258 ? -10.681 -6.868 0.887 1.00 97.31 258 SER A N 1
ATOM 1923 C CA . SER A 1 258 ? -11.474 -5.844 1.552 1.00 97.31 258 SER A CA 1
ATOM 1924 C C . SER A 1 258 ? -12.652 -6.442 2.304 1.00 97.31 258 SER A C 1
ATOM 1926 O O . SER A 1 258 ? -13.171 -7.504 1.956 1.00 97.31 258 SER A O 1
ATOM 1928 N N . ASP A 1 259 ? -13.065 -5.768 3.366 1.00 97.12 259 ASP A N 1
ATOM 1929 C CA . ASP A 1 259 ? -14.330 -6.044 4.022 1.00 97.12 259 ASP A CA 1
ATOM 1930 C C . ASP A 1 259 ? -15.487 -5.451 3.219 1.00 97.12 259 ASP A C 1
ATOM 1932 O O . ASP A 1 259 ? -15.438 -4.285 2.816 1.00 97.12 259 ASP A O 1
ATOM 1936 N N . ARG A 1 260 ? -16.546 -6.245 3.031 1.00 96.50 260 ARG A N 1
ATOM 1937 C CA . ARG A 1 260 ? -17.713 -5.846 2.241 1.00 96.50 260 ARG A CA 1
ATOM 1938 C C . ARG A 1 260 ? -18.366 -4.556 2.743 1.00 96.50 260 ARG A C 1
ATOM 1940 O O . ARG A 1 260 ? -18.893 -3.797 1.937 1.00 96.50 260 ARG A O 1
ATOM 1947 N N . ASN A 1 261 ? -18.330 -4.303 4.053 1.00 95.56 261 ASN A N 1
ATOM 1948 C CA . ASN A 1 261 ? -18.923 -3.099 4.636 1.00 95.56 261 ASN A CA 1
ATOM 1949 C C . ASN A 1 261 ? -18.166 -1.816 4.256 1.00 95.56 261 ASN A C 1
ATOM 1951 O O . ASN A 1 261 ? -18.718 -0.731 4.414 1.00 95.56 261 ASN A O 1
ATOM 1955 N N . MET A 1 262 ? -16.929 -1.936 3.763 1.00 95.56 262 MET A N 1
ATOM 1956 C CA . MET A 1 262 ? -16.075 -0.801 3.397 1.00 95.56 262 MET A CA 1
ATOM 1957 C C . MET A 1 262 ? -15.969 -0.662 1.876 1.00 95.56 262 MET A C 1
ATOM 1959 O O . MET A 1 262 ? -16.143 0.419 1.309 1.00 95.56 262 MET A O 1
ATOM 1963 N N . VAL A 1 263 ? -15.697 -1.780 1.200 1.00 96.88 263 VAL A N 1
ATOM 1964 C CA . VAL A 1 263 ? -15.557 -1.865 -0.257 1.00 96.88 263 VAL A CA 1
ATOM 1965 C C . VAL A 1 263 ? -16.265 -3.137 -0.729 1.00 96.88 263 VAL A C 1
ATOM 1967 O O . VAL A 1 263 ? -15.765 -4.241 -0.525 1.00 96.88 263 VAL A O 1
ATOM 1970 N N . ASP A 1 264 ? -17.443 -3.002 -1.350 1.00 93.56 264 ASP A N 1
ATOM 1971 C CA . ASP A 1 264 ? -18.169 -4.168 -1.895 1.00 93.56 264 ASP A CA 1
ATOM 1972 C C . ASP A 1 264 ? -17.576 -4.634 -3.235 1.00 93.56 264 ASP A C 1
ATOM 1974 O O . ASP A 1 264 ? -17.593 -5.828 -3.529 1.00 93.56 264 ASP A O 1
ATOM 1978 N N . ASP A 1 265 ? -16.996 -3.713 -4.014 1.00 96.44 265 ASP A N 1
ATOM 1979 C CA . ASP A 1 265 ? -16.330 -4.018 -5.283 1.00 96.44 265 ASP A CA 1
ATOM 1980 C C . ASP A 1 265 ? -14.857 -3.557 -5.285 1.00 96.44 265 ASP A C 1
ATOM 1982 O O . ASP A 1 265 ? -14.540 -2.441 -5.714 1.00 96.44 265 ASP A O 1
ATOM 1986 N N . PRO A 1 266 ? -13.926 -4.392 -4.778 1.00 97.19 266 PRO A N 1
ATOM 1987 C CA . PRO A 1 266 ? -12.501 -4.072 -4.778 1.00 97.19 266 PRO A CA 1
ATOM 1988 C C . PRO A 1 266 ? -11.863 -4.096 -6.173 1.00 97.19 266 PRO A C 1
ATOM 1990 O O . PRO A 1 266 ? -10.739 -3.605 -6.314 1.00 97.19 266 PRO A O 1
ATOM 1993 N N . GLN A 1 267 ? -12.541 -4.618 -7.205 1.00 97.75 267 GLN A N 1
ATOM 1994 C CA . GLN A 1 267 ? -11.989 -4.642 -8.561 1.00 97.75 267 GLN A CA 1
ATOM 1995 C C . GLN A 1 267 ? -11.815 -3.222 -9.109 1.00 97.75 267 GLN A C 1
ATOM 1997 O O . GLN A 1 267 ? -10.808 -2.935 -9.748 1.00 97.75 267 GLN A O 1
ATOM 2002 N N . LEU A 1 268 ? -12.698 -2.294 -8.726 1.00 97.12 268 LEU A N 1
ATOM 2003 C CA . LEU A 1 268 ? -12.590 -0.873 -9.076 1.00 97.12 268 LEU A CA 1
ATOM 2004 C C . LEU A 1 268 ? -11.277 -0.226 -8.597 1.00 97.12 268 LEU A C 1
ATOM 2006 O O . LEU A 1 268 ? -10.779 0.704 -9.228 1.00 97.12 268 LEU A O 1
ATOM 2010 N N . ILE A 1 269 ? -10.702 -0.710 -7.491 1.00 97.94 269 ILE A N 1
ATOM 2011 C CA . ILE A 1 269 ? -9.391 -0.257 -7.002 1.00 97.94 269 ILE A CA 1
ATOM 2012 C C . ILE A 1 269 ? -8.270 -1.005 -7.731 1.00 97.94 269 ILE A C 1
ATOM 2014 O O . ILE A 1 269 ? -7.281 -0.391 -8.134 1.00 97.94 269 ILE A O 1
ATOM 2018 N N . ALA A 1 270 ? -8.412 -2.319 -7.917 1.00 97.25 270 ALA A N 1
ATOM 2019 C CA . ALA A 1 270 ? -7.402 -3.141 -8.581 1.00 97.25 270 ALA A CA 1
ATOM 2020 C C . ALA A 1 270 ? -7.147 -2.717 -10.036 1.00 97.25 270 ALA A C 1
ATOM 2022 O O . ALA A 1 270 ? -5.990 -2.619 -10.448 1.00 97.25 270 ALA A O 1
ATOM 2023 N N . ASP A 1 271 ? -8.199 -2.375 -10.778 1.00 95.94 271 ASP A N 1
ATOM 2024 C CA . ASP A 1 271 ? -8.097 -1.881 -12.155 1.00 95.94 271 ASP A CA 1
ATOM 2025 C C . ASP A 1 271 ? -7.401 -0.519 -12.218 1.00 95.94 271 ASP A C 1
ATOM 2027 O O . ASP A 1 271 ? -6.654 -0.222 -13.155 1.00 95.94 271 ASP A O 1
ATOM 2031 N N . GLN A 1 272 ? -7.616 0.319 -11.202 1.00 97.38 272 GLN A N 1
ATOM 2032 C CA . GLN A 1 272 ? -7.006 1.638 -11.151 1.00 97.38 272 GLN A CA 1
ATOM 2033 C C . GLN A 1 272 ? -5.517 1.576 -10.798 1.00 97.38 272 GLN A C 1
ATOM 2035 O O . GLN A 1 272 ? -4.757 2.426 -11.253 1.00 97.38 272 GLN A O 1
ATOM 2040 N N . PHE A 1 273 ? -5.068 0.568 -10.046 1.00 97.62 273 PHE A N 1
ATOM 2041 C CA . PHE A 1 273 ? -3.655 0.411 -9.693 1.00 97.62 273 PHE A CA 1
ATOM 2042 C C . PHE A 1 273 ? -2.740 0.396 -10.929 1.00 97.62 273 PHE A C 1
ATOM 2044 O O . PHE A 1 273 ? -1.764 1.148 -10.974 1.00 97.62 273 PHE A O 1
ATOM 2051 N N . GLY A 1 274 ? -3.085 -0.402 -11.947 1.00 94.69 274 GLY A N 1
ATOM 2052 C CA . GLY A 1 274 ? -2.335 -0.449 -13.206 1.00 94.69 274 GLY A CA 1
ATOM 2053 C C . GLY A 1 274 ? -2.327 0.901 -13.922 1.00 94.69 274 GLY A C 1
ATOM 2054 O O . GLY A 1 274 ? -1.270 1.387 -14.316 1.00 94.69 274 GLY A O 1
ATOM 2055 N N . ARG A 1 275 ? -3.483 1.571 -13.979 1.00 96.81 275 ARG A N 1
ATOM 2056 C CA . ARG A 1 275 ? -3.626 2.897 -14.603 1.00 96.81 275 ARG A CA 1
ATOM 2057 C C . ARG A 1 275 ? -2.801 3.974 -13.900 1.00 96.81 275 ARG A 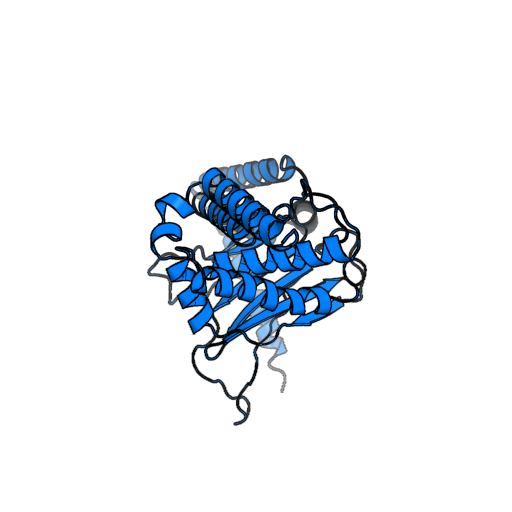C 1
ATOM 2059 O O . ARG A 1 275 ? -2.251 4.854 -14.555 1.00 96.81 275 ARG A O 1
ATOM 2066 N N . GLU A 1 276 ? -2.693 3.937 -12.573 1.00 97.38 276 GLU A N 1
ATOM 2067 C CA . GLU A 1 276 ? -1.847 4.887 -11.838 1.00 97.38 276 GLU A CA 1
ATOM 2068 C C . GLU A 1 276 ? -0.355 4.660 -12.094 1.00 97.38 276 GLU A C 1
ATOM 2070 O O . GLU A 1 276 ? 0.395 5.634 -12.184 1.00 97.38 276 GLU A O 1
ATOM 2075 N N . PHE A 1 277 ? 0.072 3.405 -12.266 1.00 96.56 277 PHE A N 1
ATOM 2076 C CA . PHE A 1 277 ? 1.428 3.114 -12.726 1.00 96.56 277 PHE A CA 1
ATOM 2077 C C . PHE A 1 277 ? 1.648 3.605 -14.164 1.00 96.56 277 PHE A C 1
ATOM 2079 O O . PHE A 1 277 ? 2.651 4.264 -14.437 1.00 96.56 277 PHE A O 1
ATOM 2086 N N . GLU A 1 278 ? 0.701 3.357 -15.071 1.00 96.00 278 GLU A N 1
ATOM 2087 C CA . GLU A 1 278 ? 0.776 3.820 -16.461 1.00 96.00 278 GLU A CA 1
ATOM 2088 C C . GLU A 1 278 ? 0.904 5.342 -16.559 1.00 96.00 278 GLU A C 1
ATOM 2090 O O . GLU A 1 278 ? 1.695 5.833 -17.359 1.00 96.00 278 GLU A O 1
ATOM 2095 N N . LYS A 1 279 ? 0.203 6.113 -15.716 1.00 95.38 279 LYS A N 1
ATOM 2096 C CA . LYS A 1 279 ? 0.383 7.575 -15.654 1.00 95.38 279 LYS A CA 1
ATOM 2097 C C . LYS A 1 279 ? 1.840 7.960 -15.371 1.00 95.38 279 LYS A C 1
ATOM 2099 O O . LYS A 1 279 ? 2.369 8.863 -16.014 1.00 95.38 279 LYS A O 1
ATOM 2104 N N . LEU A 1 280 ? 2.495 7.282 -14.425 1.00 94.81 280 LEU A N 1
ATOM 2105 C CA . LEU A 1 280 ? 3.906 7.518 -14.096 1.00 94.81 280 LEU A CA 1
ATOM 2106 C C . LEU A 1 280 ? 4.841 7.078 -15.228 1.00 94.81 280 LEU A C 1
ATOM 2108 O O . LEU A 1 280 ? 5.819 7.768 -15.508 1.00 94.81 280 LEU A O 1
ATOM 2112 N N . LEU A 1 281 ? 4.527 5.965 -15.896 1.00 94.94 281 LEU A N 1
ATOM 2113 C CA . LEU A 1 281 ? 5.250 5.503 -17.080 1.00 94.94 281 LEU A CA 1
ATOM 2114 C C . LEU A 1 281 ? 5.174 6.533 -18.213 1.00 94.94 281 LEU A C 1
ATOM 2116 O O . LEU A 1 281 ? 6.208 6.920 -18.749 1.00 94.94 281 LEU A O 1
ATOM 2120 N N . TRP A 1 282 ? 3.977 7.019 -18.543 1.00 93.25 282 TRP A N 1
ATOM 2121 C CA . TRP A 1 282 ? 3.789 8.033 -19.580 1.00 93.25 282 TRP A CA 1
ATOM 2122 C C . TRP A 1 282 ? 4.531 9.325 -19.259 1.00 93.25 282 TRP A C 1
ATOM 2124 O O . TRP A 1 282 ? 5.195 9.867 -20.136 1.00 93.25 282 TRP A O 1
ATOM 2134 N N . LEU A 1 283 ? 4.496 9.787 -18.008 1.00 90.06 283 LEU A N 1
ATOM 2135 C CA . LEU A 1 283 ? 5.266 10.963 -17.596 1.00 90.06 283 LEU A CA 1
ATOM 2136 C C . LEU A 1 283 ? 6.774 10.738 -17.734 1.00 90.06 283 LEU A C 1
ATOM 2138 O O . LEU A 1 283 ? 7.470 11.609 -18.240 1.00 90.06 283 LEU A O 1
ATOM 2142 N N . ALA A 1 284 ? 7.278 9.556 -17.372 1.00 89.19 284 ALA A N 1
ATOM 2143 C CA . ALA A 1 284 ? 8.688 9.221 -17.563 1.00 89.19 284 ALA A CA 1
ATOM 2144 C C . ALA A 1 284 ? 9.100 9.141 -19.048 1.00 89.19 284 ALA A C 1
ATOM 2146 O O . ALA A 1 284 ? 10.267 9.362 -19.360 1.00 89.19 284 ALA A O 1
ATOM 2147 N N . LEU A 1 285 ? 8.171 8.815 -19.954 1.00 88.69 285 LEU A N 1
ATOM 2148 C CA . LEU A 1 285 ? 8.421 8.736 -21.399 1.00 88.69 285 LEU A CA 1
ATOM 2149 C C . LEU A 1 285 ? 8.279 10.084 -22.120 1.00 88.69 285 LEU A C 1
ATOM 2151 O O . LEU A 1 285 ? 8.943 10.294 -23.134 1.00 88.69 285 LEU A O 1
ATOM 2155 N N . LEU A 1 286 ? 7.393 10.962 -21.643 1.00 84.56 286 LEU A N 1
ATOM 2156 C CA . LEU A 1 286 ? 7.060 12.233 -22.294 1.00 84.56 286 LEU A CA 1
ATOM 2157 C C . LEU A 1 286 ? 7.878 13.421 -21.768 1.00 84.56 286 LEU A C 1
ATOM 2159 O O . LEU A 1 286 ? 8.000 14.423 -22.472 1.00 84.56 286 LEU A O 1
ATOM 2163 N N . GLU A 1 287 ? 8.432 13.336 -20.557 1.00 73.69 287 GLU A N 1
ATOM 2164 C CA . GLU A 1 287 ? 9.265 14.401 -19.993 1.00 73.69 287 GLU A CA 1
ATOM 2165 C C . GLU A 1 287 ? 10.697 14.378 -20.541 1.00 73.69 287 GLU A C 1
ATOM 2167 O O . GLU A 1 287 ? 11.278 13.329 -20.830 1.00 73.69 287 GLU A O 1
ATOM 2172 N N . THR A 1 288 ? 11.302 15.561 -20.663 1.00 66.44 288 THR A N 1
ATOM 2173 C CA . THR A 1 288 ? 12.704 15.671 -21.075 1.00 66.44 288 THR A CA 1
ATOM 2174 C C . THR A 1 288 ? 13.645 15.326 -19.913 1.00 66.44 288 THR A C 1
ATOM 2176 O O . THR A 1 288 ? 13.335 15.634 -18.758 1.00 66.44 288 THR A O 1
ATOM 2179 N N . PRO A 1 289 ? 14.833 14.743 -20.179 1.00 62.53 289 PRO A N 1
ATOM 2180 C CA . PRO A 1 289 ? 15.803 14.401 -19.133 1.00 62.53 289 PRO A CA 1
ATOM 2181 C C . PRO A 1 289 ? 16.152 15.566 -18.191 1.00 62.53 289 PRO A C 1
ATOM 2183 O O . PRO A 1 289 ? 16.334 15.353 -16.997 1.00 62.53 289 PRO A O 1
ATOM 2186 N N . ASP A 1 290 ? 16.170 16.801 -18.706 1.00 62.59 290 ASP A N 1
ATOM 2187 C CA . ASP A 1 290 ? 16.451 18.017 -17.929 1.00 62.59 290 ASP A CA 1
ATOM 2188 C C . ASP A 1 290 ? 15.343 18.374 -16.921 1.00 62.59 290 ASP A C 1
ATOM 2190 O O . ASP A 1 290 ? 15.591 19.065 -15.932 1.00 62.59 290 ASP A O 1
ATOM 2194 N N . ARG A 1 291 ? 14.099 17.940 -17.161 1.00 59.50 291 ARG A N 1
ATOM 2195 C CA . ARG A 1 291 ? 12.960 18.141 -16.245 1.00 59.50 291 ARG A CA 1
ATOM 2196 C C . ARG A 1 291 ? 12.822 17.026 -15.220 1.00 59.50 291 ARG A C 1
ATOM 2198 O O . ARG A 1 291 ? 12.356 17.274 -14.114 1.00 59.50 291 ARG A O 1
ATOM 2205 N N . LEU A 1 292 ? 13.306 15.834 -15.552 1.00 61.91 292 LEU A N 1
ATOM 2206 C CA . LEU A 1 292 ? 13.424 14.707 -14.627 1.00 61.91 292 LEU A CA 1
ATOM 2207 C C . LEU A 1 292 ? 14.696 14.777 -13.763 1.00 61.91 292 LEU A C 1
ATOM 2209 O O . LEU A 1 292 ? 15.015 13.829 -13.043 1.00 61.91 292 LEU A O 1
ATOM 2213 N N . ALA A 1 293 ? 15.441 15.884 -13.829 1.00 61.47 293 AL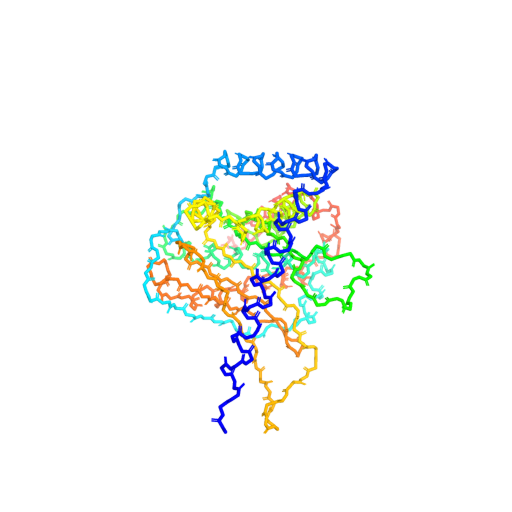A A N 1
ATOM 2214 C CA . ALA A 1 293 ? 16.647 16.061 -13.043 1.00 61.47 293 ALA A CA 1
ATOM 2215 C C . ALA A 1 293 ? 16.323 15.992 -11.528 1.00 61.47 293 ALA A C 1
ATOM 2217 O O . ALA A 1 293 ? 15.314 16.555 -11.083 1.00 61.47 293 ALA A O 1
ATOM 2218 N N . PRO A 1 294 ? 17.136 15.283 -10.716 1.00 54.97 294 PRO A N 1
ATOM 2219 C CA . PRO A 1 294 ? 16.817 14.999 -9.313 1.00 54.97 294 PRO A CA 1
ATOM 2220 C C . PRO A 1 294 ? 16.572 16.242 -8.453 1.00 54.97 294 PRO A C 1
ATOM 2222 O O . PRO A 1 294 ? 15.818 16.174 -7.489 1.00 54.97 294 PRO A O 1
ATOM 2225 N N . ASP A 1 295 ? 17.215 17.354 -8.792 1.00 59.06 295 ASP A N 1
ATOM 2226 C CA . ASP A 1 295 ? 17.105 18.670 -8.167 1.00 59.06 295 ASP A CA 1
ATOM 2227 C C . ASP A 1 295 ? 15.764 19.361 -8.456 1.00 59.06 295 ASP A C 1
ATOM 2229 O O . ASP A 1 295 ? 15.212 19.993 -7.559 1.00 59.06 295 ASP A O 1
ATOM 2233 N N . ARG A 1 296 ? 15.189 19.181 -9.653 1.00 55.72 296 ARG A N 1
ATOM 2234 C CA . ARG A 1 296 ? 13.850 19.700 -10.000 1.00 55.72 296 ARG A CA 1
ATOM 2235 C C . ARG A 1 296 ? 12.722 18.837 -9.462 1.00 55.72 296 ARG A C 1
ATOM 2237 O O . ARG A 1 296 ? 11.735 19.355 -8.952 1.00 55.72 296 ARG A O 1
ATOM 2244 N N . LEU A 1 297 ? 12.898 17.521 -9.515 1.00 53.78 297 LEU A N 1
ATOM 2245 C CA . LEU A 1 297 ? 11.970 16.567 -8.913 1.00 53.78 297 LEU A CA 1
ATOM 2246 C C . LEU A 1 297 ? 11.953 16.663 -7.370 1.00 53.78 297 LEU A C 1
ATOM 2248 O O . LEU A 1 297 ? 10.972 16.288 -6.733 1.00 53.78 297 LEU A O 1
ATOM 2252 N N . ALA A 1 298 ? 13.024 17.158 -6.739 1.00 47.59 298 ALA A N 1
ATOM 2253 C CA . ALA A 1 298 ? 13.102 17.323 -5.286 1.00 47.59 298 ALA A CA 1
ATOM 2254 C C . ALA A 1 298 ? 12.343 18.544 -4.737 1.00 47.59 298 ALA A C 1
ATOM 2256 O O . ALA A 1 298 ? 12.154 18.611 -3.522 1.00 47.59 298 ALA A O 1
ATOM 2257 N N . ASP A 1 299 ? 11.903 19.478 -5.587 1.00 51.12 299 ASP A N 1
ATOM 2258 C CA . ASP A 1 299 ? 11.182 20.684 -5.174 1.00 51.12 299 ASP A CA 1
ATOM 2259 C C . ASP A 1 299 ? 9.669 20.558 -5.473 1.00 51.12 299 ASP A C 1
ATOM 2261 O O . ASP A 1 299 ? 9.241 20.656 -6.629 1.00 51.12 299 ASP A O 1
ATOM 2265 N N . PRO A 1 300 ? 8.820 20.368 -4.442 1.00 46.94 300 PRO A N 1
ATOM 2266 C CA . PRO A 1 300 ? 7.373 20.238 -4.610 1.00 46.94 300 PRO A CA 1
ATOM 2267 C C . PRO A 1 300 ? 6.715 21.466 -5.254 1.00 46.94 300 PRO A C 1
ATOM 2269 O O . PRO A 1 300 ? 5.662 21.332 -5.881 1.00 46.94 300 PRO A O 1
ATOM 2272 N N . LEU A 1 301 ? 7.310 22.656 -5.102 1.00 47.03 301 LEU A N 1
ATOM 2273 C CA . LEU A 1 301 ? 6.787 23.904 -5.659 1.00 47.03 301 LEU A CA 1
ATOM 2274 C C . LEU A 1 301 ? 7.101 24.028 -7.151 1.00 47.03 301 LEU A C 1
ATOM 2276 O O . LEU A 1 301 ? 6.259 24.529 -7.895 1.00 47.03 301 LEU A O 1
ATOM 2280 N N . LEU A 1 302 ? 8.252 23.522 -7.605 1.00 51.69 302 LEU A N 1
ATOM 2281 C CA . LEU A 1 302 ? 8.587 23.458 -9.032 1.00 51.69 302 LEU A CA 1
ATOM 2282 C C . LEU A 1 302 ? 7.705 22.447 -9.766 1.00 51.69 302 LEU A C 1
ATOM 2284 O O . LEU A 1 302 ? 7.157 22.780 -10.812 1.00 51.69 302 LEU A O 1
ATOM 2288 N N . VAL A 1 303 ? 7.454 21.272 -9.175 1.00 54.38 303 VAL A N 1
ATOM 2289 C CA . VAL A 1 303 ? 6.505 20.295 -9.739 1.00 54.38 303 VAL A CA 1
ATOM 2290 C C . VAL A 1 303 ? 5.096 20.895 -9.827 1.00 54.38 303 VAL A C 1
ATOM 2292 O O . VAL A 1 303 ? 4.432 20.757 -10.850 1.00 54.38 303 VAL A O 1
ATOM 2295 N N . ALA A 1 304 ? 4.633 21.615 -8.799 1.00 49.78 304 ALA A N 1
ATOM 2296 C CA . ALA A 1 304 ? 3.334 22.291 -8.839 1.00 49.78 304 ALA A CA 1
ATOM 2297 C C . ALA A 1 304 ? 3.276 23.423 -9.891 1.00 49.78 304 ALA A C 1
ATOM 2299 O O . ALA A 1 304 ? 2.255 23.590 -10.563 1.00 49.78 304 ALA A O 1
ATOM 2300 N N . HIS A 1 305 ? 4.363 24.179 -10.069 1.00 49.09 305 HIS A N 1
ATOM 2301 C CA . HIS A 1 305 ? 4.457 25.273 -11.038 1.00 49.09 305 HIS A CA 1
ATOM 2302 C C . HIS A 1 305 ? 4.540 24.775 -12.493 1.00 49.09 305 HIS A C 1
ATOM 2304 O O . HIS A 1 305 ? 3.854 25.307 -13.371 1.00 49.09 305 HIS A O 1
ATOM 2310 N N . ASP A 1 306 ? 5.303 23.714 -12.759 1.00 53.66 306 ASP A N 1
ATOM 2311 C CA . ASP A 1 306 ? 5.375 23.073 -14.078 1.00 53.66 306 ASP A CA 1
ATOM 2312 C C . ASP A 1 306 ? 4.012 22.479 -14.481 1.00 53.66 306 ASP A C 1
ATOM 2314 O O . ASP A 1 306 ? 3.589 22.585 -15.633 1.00 53.66 306 ASP A O 1
ATOM 2318 N N . VAL A 1 307 ? 3.244 21.973 -13.511 1.00 47.00 307 VAL A N 1
ATOM 2319 C CA . VAL A 1 307 ? 1.880 21.447 -13.709 1.00 47.00 307 VAL A CA 1
ATOM 2320 C C . VAL A 1 307 ? 0.862 22.540 -14.043 1.00 47.00 307 VAL A C 1
ATOM 2322 O O . VAL A 1 307 ? 0.006 22.347 -14.915 1.00 47.00 307 VAL A O 1
ATOM 2325 N N . LEU A 1 308 ? 0.953 23.704 -13.392 1.00 42.72 308 LEU A N 1
ATOM 2326 C CA . LEU A 1 308 ? 0.134 24.873 -13.736 1.00 42.72 308 LEU A CA 1
ATOM 2327 C C . LEU A 1 308 ? 0.483 25.412 -15.128 1.00 42.72 308 LEU A C 1
ATOM 2329 O O . LEU A 1 308 ? -0.411 25.834 -15.862 1.00 42.72 308 LEU A O 1
ATOM 2333 N N . THR A 1 309 ? 1.758 25.337 -15.511 1.00 47.66 309 THR A N 1
ATOM 2334 C CA . THR A 1 309 ? 2.250 25.761 -16.829 1.00 47.66 309 THR A CA 1
ATOM 2335 C C . THR A 1 309 ? 1.766 24.822 -17.943 1.00 47.66 309 THR A C 1
ATOM 2337 O O . THR A 1 309 ? 1.321 25.278 -18.992 1.00 47.66 309 THR A O 1
ATOM 2340 N N . LEU A 1 310 ? 1.744 23.507 -17.709 1.00 46.78 310 LEU A N 1
ATOM 2341 C CA . LEU A 1 310 ? 1.176 22.532 -18.651 1.00 46.78 310 LEU A CA 1
ATOM 2342 C C . LEU A 1 310 ? -0.355 22.665 -18.777 1.00 46.78 310 LEU A C 1
ATOM 2344 O O . LEU A 1 310 ? -0.903 22.605 -19.878 1.00 46.78 310 LEU A O 1
ATOM 2348 N N . SER A 1 311 ? -1.053 22.921 -17.666 1.00 40.50 311 SER A N 1
ATOM 2349 C CA . SER A 1 311 ? -2.514 23.118 -17.656 1.00 40.50 311 SER A CA 1
ATOM 2350 C C . SER A 1 311 ? -2.966 24.444 -18.286 1.00 40.50 311 SER A C 1
ATOM 2352 O O . SER A 1 311 ? -4.129 24.571 -18.681 1.00 40.50 311 SER A O 1
ATOM 2354 N N . SER A 1 312 ? -2.089 25.450 -18.358 1.00 42.81 312 SER A N 1
ATOM 2355 C CA . SER A 1 312 ? -2.353 26.713 -19.059 1.00 42.81 312 SER A CA 1
ATOM 2356 C C . SER A 1 312 ? -2.030 26.617 -20.553 1.00 42.81 312 SER A C 1
ATOM 2358 O O . SER A 1 312 ? -2.777 27.163 -21.361 1.00 42.81 312 SER A O 1
ATOM 2360 N N . MET A 1 313 ? -1.006 25.844 -20.933 1.00 45.50 313 MET A N 1
ATOM 2361 C CA . MET A 1 313 ? -0.701 25.535 -22.335 1.00 45.50 313 MET A CA 1
ATOM 2362 C C . MET A 1 313 ? -1.821 24.739 -23.020 1.00 45.50 313 MET A C 1
ATOM 2364 O O . MET A 1 313 ? -2.171 25.043 -24.158 1.00 45.50 313 MET A O 1
ATOM 2368 N N . ASN A 1 314 ? -2.444 23.781 -22.324 1.00 40.38 314 ASN A N 1
ATOM 2369 C CA . ASN A 1 314 ? -3.527 22.973 -22.899 1.00 40.38 314 ASN A CA 1
ATOM 2370 C C . ASN A 1 314 ? -4.844 23.764 -23.064 1.00 40.38 314 ASN A C 1
ATOM 2372 O O . ASN A 1 314 ? -5.597 23.529 -24.003 1.00 40.38 314 ASN A O 1
ATOM 2376 N N . ARG A 1 315 ? -5.095 24.768 -22.207 1.00 47.19 315 ARG A N 1
ATOM 2377 C CA . ARG A 1 315 ? -6.257 25.674 -22.321 1.00 47.19 315 ARG A CA 1
ATOM 2378 C C . ARG A 1 315 ? -6.136 26.705 -23.448 1.00 47.19 315 ARG A C 1
ATOM 2380 O O . ARG A 1 315 ? -7.151 27.240 -23.874 1.00 47.19 315 ARG A O 1
ATOM 2387 N N . GLY A 1 316 ? -4.928 26.967 -23.946 1.00 41.91 316 GLY A N 1
ATOM 2388 C CA . GLY A 1 316 ? -4.709 27.837 -25.107 1.00 41.91 316 GLY A CA 1
ATOM 2389 C C . GLY A 1 316 ? -5.040 27.183 -26.454 1.00 41.91 316 GLY A C 1
ATOM 2390 O O . GLY A 1 316 ? -5.161 27.892 -27.448 1.00 41.91 316 GLY A O 1
ATOM 2391 N N . HIS A 1 317 ? -5.201 25.855 -26.494 1.00 43.97 317 HIS A N 1
ATOM 2392 C CA . HIS A 1 317 ? -5.467 25.097 -27.722 1.00 43.97 317 HIS A CA 1
ATOM 2393 C C . HIS A 1 317 ? -6.954 24.795 -27.977 1.00 43.97 317 HIS A C 1
ATOM 2395 O O . HIS A 1 317 ? -7.293 24.402 -29.087 1.00 43.97 317 HIS A O 1
ATOM 2401 N N . GLU A 1 318 ? -7.843 25.013 -27.000 1.00 40.94 318 GLU A N 1
ATOM 2402 C CA . GLU A 1 318 ? -9.306 24.886 -27.171 1.00 40.94 318 GLU A CA 1
ATOM 2403 C C . GLU A 1 318 ? -9.986 26.206 -27.587 1.00 40.94 318 GLU A C 1
ATOM 2405 O O . GLU A 1 318 ? -11.193 26.239 -27.819 1.00 40.94 318 GLU A O 1
ATOM 2410 N N . SER A 1 319 ? -9.226 27.300 -27.703 1.00 45.19 319 SER A N 1
ATOM 2411 C CA . SER A 1 319 ? -9.727 28.625 -28.097 1.00 45.19 319 SER A CA 1
ATOM 2412 C C . SER A 1 319 ? -9.137 29.150 -29.414 1.00 45.19 319 SER A C 1
ATOM 2414 O O . SER A 1 319 ? -9.023 30.366 -29.580 1.00 45.19 319 SER A O 1
ATOM 2416 N N . ALA A 1 320 ? -8.754 28.259 -30.334 1.00 37.12 320 ALA A N 1
ATOM 2417 C CA . ALA A 1 320 ? -8.323 28.602 -31.693 1.00 37.12 320 ALA A CA 1
ATOM 2418 C C . ALA A 1 320 ? -9.048 27.747 -32.738 1.00 37.12 320 ALA A C 1
ATOM 2420 O O . ALA A 1 320 ? -9.109 26.513 -32.541 1.00 37.12 320 ALA A O 1
#

Radius of gyration: 23.05 Å; Cα contacts (8 Å, |Δi|>4): 460; chains: 1; bounding box: 44×74×71 Å

Solvent-accessible surface area (backbone atoms only — not comparable to full-atom values): 17426 Å² total; per-residue (Å²): 146,84,61,74,66,57,54,53,51,49,50,50,49,52,52,53,47,51,53,52,47,54,57,56,50,62,76,75,39,79,70,56,54,57,56,48,52,53,50,52,48,51,44,50,53,50,52,50,52,58,69,71,45,74,65,45,52,90,46,66,54,51,59,79,54,65,92,53,72,32,73,25,56,33,77,72,41,55,42,66,55,49,50,49,42,17,60,58,68,75,46,49,60,66,30,53,52,52,27,11,45,25,44,10,53,33,51,46,38,49,77,71,71,44,87,38,76,90,38,37,47,20,28,38,30,73,42,80,64,67,61,98,79,61,81,85,64,88,77,94,56,52,13,43,39,79,44,64,39,47,30,52,50,84,50,65,64,64,19,29,49,48,31,41,53,53,52,51,55,52,72,76,40,65,51,28,63,51,40,31,52,41,54,56,51,36,76,71,43,61,66,78,53,27,54,49,52,50,49,55,58,33,64,43,30,36,29,40,40,46,78,46,87,49,50,74,58,83,49,66,59,97,86,41,74,58,87,80,76,86,62,76,52,88,66,59,86,41,30,23,34,18,34,23,34,31,30,46,53,59,23,33,31,46,28,39,35,25,18,40,82,46,34,74,65,44,48,68,33,24,60,32,28,58,52,39,45,48,54,50,45,51,50,62,70,72,53,54,74,83,64,50,31,70,75,49,64,68,33,73,64,54,53,52,48,54,49,54,52,54,59,51,58,58,59,63,62,80,76,113